Protein AF-A0A229QYE1-F1 (afdb_monomer_lite)

Sequence (237 aa):
VDALAADDASAVFTTVENLAEAGHDPRRFATDLLDRLRDLVMLRSVPDAGERGLVSAPDDELKKMKEQAGKLEPATLSRYADIVHNGLLEMRGATSPRLVLELLTARMLLPSVAEGTDALLARLERLERRAASAPAPAAVQAVPVAQAAQAAPVAQAAPPAPVAPSGEPVREFQRPSQRAAAPAQPPAPAPQAAPAPQPVSRPTAQPVAQPVARPEPVAERPAAPAPPPPLAGATDR

Foldseek 3Di:
DVCLLVLNPPVVVVVLVVCVVVVHDLLVVLVVVLLLLVLLLCCLVPVCCVVVVVDDDPPVVVVVSNVSSVSADNLLSVVLSVLSVVLSVVCPPDPDNSVSSSVSSVCSSCLPPDDDDSSVVRVVVVVVVVVVPDDDPPPPPPDDDDDDDDDDDDDDDDDDDDDDDDDDDDPDDDDPVPPDDDDDDDDDDDDDDDDDDDDDDDDDDDDDDDDDDDDDDDDDDDDDDDDDDDDDDDDDD

InterPro domains:
  IPR008921 DNA polymerase III, clamp loader complex, gamma/delta/delta subunit, C-terminal [SSF48019] (1-109)
  IPR022754 DNA polymerase III, gamma subunit, domain III [PF12169] (2-109)

Organism: NCBI:txid1125972

pLDDT: mean 77.69, std 19.27, range [40.66, 98.56]

Radius of gyration: 38.41 Å; chains: 1; bounding box: 125×68×112 Å

Secondary structure (DSSP, 8-state):
-HHHHTT-HHHHHHHHHHHHHTT--HHHHHHHHHHHHHHHHHHHH-TTTTTTTSS---HHHHHHHHHHHHHS-HHHHHHHHHHHHHHHHHTTT-S-HHHHHHHHHHHHH-GGG--SHHHHHHHHHHHHHHHHHSPPP---------------PPP-PPPPPPPPPPPP-------GGG---PPPPPPPPPPPPPPPPPPPPPPPPPPPPPPPPPPPPP--PPPPPPPPPP-------

Structure (mmCIF, N/CA/C/O backbone):
data_AF-A0A229QYE1-F1
#
_entry.id   AF-A0A229QYE1-F1
#
loop_
_atom_site.group_PDB
_atom_site.id
_atom_site.type_symbol
_atom_site.label_atom_id
_atom_site.label_alt_id
_atom_site.label_comp_id
_atom_site.label_asym_id
_atom_site.label_entity_id
_atom_site.label_seq_id
_atom_site.pdbx_PDB_ins_code
_atom_site.Cartn_x
_atom_site.Cartn_y
_atom_site.Cartn_z
_atom_site.occupancy
_atom_site.B_iso_or_equiv
_atom_site.auth_seq_id
_atom_site.auth_comp_id
_atom_site.auth_asym_id
_atom_site.auth_atom_id
_atom_site.pdbx_PDB_model_num
ATOM 1 N N . VAL A 1 1 ? -0.772 -7.523 1.016 1.00 96.19 1 VAL A N 1
ATOM 2 C CA . VAL A 1 1 ? -1.573 -6.963 2.134 1.00 96.19 1 VAL A CA 1
ATOM 3 C C . VAL A 1 1 ? -1.386 -7.768 3.407 1.00 96.19 1 VAL A C 1
ATOM 5 O O . VAL A 1 1 ? -0.908 -7.189 4.368 1.00 96.19 1 VAL A O 1
ATOM 8 N N . ASP A 1 2 ? -1.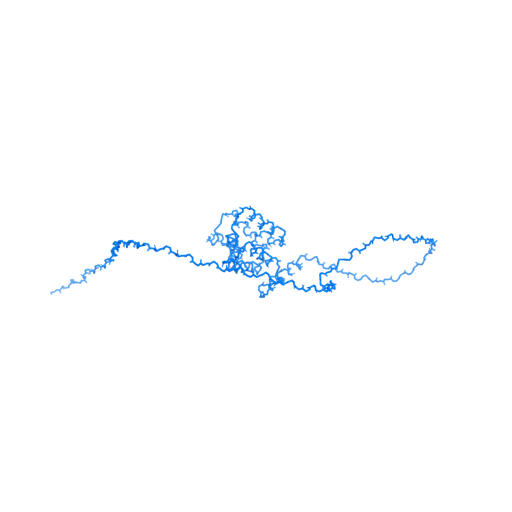673 -9.074 3.417 1.00 96.75 2 ASP A N 1
ATOM 9 C CA . ASP A 1 2 ? -1.536 -9.902 4.632 1.00 96.75 2 ASP A CA 1
ATOM 10 C C . ASP A 1 2 ? -0.133 -9.818 5.263 1.00 96.75 2 ASP A C 1
ATOM 12 O O . ASP A 1 2 ? -0.016 -9.567 6.457 1.00 96.75 2 ASP A O 1
ATOM 16 N N . ALA A 1 3 ? 0.926 -9.909 4.451 1.00 97.06 3 ALA A N 1
ATOM 17 C CA . ALA A 1 3 ? 2.308 -9.763 4.919 1.00 97.06 3 ALA A CA 1
ATOM 18 C C . ALA A 1 3 ? 2.615 -8.372 5.515 1.00 97.06 3 ALA A C 1
ATOM 20 O O . ALA A 1 3 ? 3.326 -8.273 6.509 1.00 97.06 3 ALA A O 1
ATOM 21 N N . LEU A 1 4 ? 2.030 -7.301 4.961 1.00 96.44 4 LEU A N 1
ATOM 22 C CA . LEU A 1 4 ? 2.161 -5.947 5.519 1.00 96.44 4 LEU A CA 1
ATOM 23 C C . LEU A 1 4 ? 1.433 -5.833 6.863 1.00 96.44 4 LEU A C 1
ATOM 25 O O . LEU A 1 4 ? 1.959 -5.244 7.795 1.00 96.44 4 LEU A O 1
ATOM 29 N N . ALA A 1 5 ? 0.240 -6.422 6.980 1.00 94.94 5 ALA A N 1
ATOM 30 C CA . ALA A 1 5 ? -0.527 -6.418 8.224 1.00 94.94 5 ALA A CA 1
ATOM 31 C C . ALA A 1 5 ? 0.159 -7.202 9.354 1.00 94.94 5 ALA A C 1
ATOM 33 O O . ALA A 1 5 ? -0.038 -6.885 10.524 1.00 94.94 5 ALA A O 1
ATOM 34 N N . ALA A 1 6 ? 0.961 -8.209 9.001 1.00 94.69 6 ALA A N 1
ATOM 35 C CA . ALA A 1 6 ? 1.747 -9.009 9.934 1.00 94.69 6 ALA A CA 1
ATOM 36 C C . ALA A 1 6 ? 3.132 -8.414 10.264 1.00 94.69 6 ALA A C 1
ATOM 38 O O . ALA A 1 6 ? 3.874 -9.038 11.018 1.00 94.69 6 ALA A O 1
ATOM 39 N N . ASP A 1 7 ? 3.501 -7.252 9.702 1.00 93.00 7 ASP A N 1
ATOM 40 C CA . ASP A 1 7 ? 4.867 -6.701 9.751 1.00 93.00 7 ASP A CA 1
ATOM 41 C C . ASP A 1 7 ? 5.949 -7.706 9.261 1.00 93.00 7 ASP A C 1
ATOM 43 O O . ASP A 1 7 ? 7.111 -7.652 9.673 1.00 93.00 7 ASP A O 1
ATOM 47 N N . ASP A 1 8 ? 5.593 -8.631 8.359 1.00 96.50 8 ASP A N 1
ATOM 48 C CA . ASP A 1 8 ? 6.499 -9.662 7.840 1.00 96.50 8 ASP A CA 1
ATOM 49 C C . ASP A 1 8 ? 7.270 -9.149 6.617 1.00 96.50 8 ASP A C 1
ATOM 51 O O . ASP A 1 8 ? 6.846 -9.276 5.464 1.00 96.50 8 ASP A O 1
ATOM 55 N N . ALA A 1 9 ? 8.444 -8.571 6.877 1.00 96.19 9 ALA A N 1
ATOM 56 C CA . ALA A 1 9 ? 9.322 -8.067 5.829 1.00 96.19 9 ALA A CA 1
ATOM 57 C C . ALA A 1 9 ? 9.764 -9.160 4.844 1.00 96.19 9 ALA A C 1
ATOM 59 O O . ALA A 1 9 ? 9.846 -8.899 3.644 1.00 96.19 9 ALA A O 1
ATOM 60 N N . SER A 1 10 ? 10.020 -10.383 5.319 1.00 97.94 10 SER A N 1
ATOM 61 C CA . SER A 1 10 ? 10.492 -11.473 4.460 1.00 97.94 10 SER A CA 1
ATOM 62 C C . SER A 1 10 ? 9.426 -11.853 3.436 1.00 97.94 10 SER A C 1
ATOM 64 O O . SER A 1 10 ? 9.717 -11.901 2.237 1.00 97.94 10 SER A O 1
ATOM 66 N N . ALA A 1 11 ? 8.178 -12.027 3.875 1.00 98.12 11 ALA A N 1
ATOM 67 C CA . ALA A 1 11 ? 7.066 -12.324 2.980 1.00 98.12 11 ALA A CA 1
ATOM 68 C C . ALA A 1 11 ? 6.767 -11.167 2.010 1.00 98.12 11 ALA A C 1
ATOM 70 O O . ALA A 1 11 ? 6.462 -11.408 0.837 1.00 98.12 11 ALA A O 1
ATOM 71 N N . VAL A 1 12 ? 6.894 -9.909 2.454 1.00 98.19 12 VAL A N 1
ATOM 72 C CA . VAL A 1 12 ? 6.715 -8.734 1.583 1.00 98.19 12 VAL A CA 1
ATOM 73 C C . VAL A 1 12 ? 7.754 -8.708 0.462 1.00 98.19 12 VAL A C 1
ATOM 75 O O . VAL A 1 12 ? 7.371 -8.656 -0.706 1.00 98.19 12 VAL A O 1
ATOM 78 N N . PHE A 1 13 ? 9.048 -8.786 0.781 1.00 97.75 13 PHE A N 1
ATOM 79 C CA . PHE A 1 13 ? 10.097 -8.733 -0.244 1.00 97.75 13 PHE A CA 1
ATOM 80 C C . PHE A 1 13 ? 10.097 -9.971 -1.147 1.00 97.75 13 PHE A C 1
ATOM 82 O O . PHE A 1 13 ? 10.310 -9.833 -2.347 1.00 97.75 13 PHE A O 1
ATOM 89 N N . THR A 1 14 ? 9.742 -11.148 -0.623 1.00 98.31 14 THR A N 1
ATOM 90 C CA . THR A 1 14 ? 9.527 -12.352 -1.448 1.00 98.31 14 THR A CA 1
ATOM 91 C C . THR A 1 14 ? 8.393 -12.146 -2.454 1.00 98.31 14 THR A C 1
ATOM 93 O O . THR A 1 14 ? 8.492 -12.561 -3.602 1.00 98.31 14 THR A O 1
ATOM 96 N N . THR A 1 15 ? 7.317 -11.455 -2.062 1.00 97.81 15 THR A N 1
ATOM 97 C CA . THR A 1 15 ? 6.216 -11.134 -2.985 1.00 97.81 15 THR A CA 1
ATOM 98 C C . THR A 1 15 ? 6.682 -10.209 -4.112 1.00 97.81 15 THR A C 1
ATOM 100 O O . THR A 1 15 ? 6.281 -10.401 -5.258 1.00 97.81 15 THR A O 1
ATOM 103 N N . VAL A 1 16 ? 7.530 -9.221 -3.805 1.00 97.50 16 VAL A N 1
ATOM 104 C CA . VAL A 1 16 ? 8.099 -8.310 -4.813 1.00 97.50 16 VAL A CA 1
ATOM 105 C C . VAL A 1 16 ? 9.070 -9.042 -5.744 1.00 97.50 16 VAL A C 1
ATOM 107 O O . VAL A 1 16 ? 9.053 -8.784 -6.945 1.00 97.50 16 VAL A O 1
ATOM 110 N N . GLU A 1 17 ? 9.865 -9.981 -5.226 1.00 97.69 17 GLU A N 1
ATOM 111 C CA . GLU A 1 17 ? 10.723 -10.829 -6.061 1.00 97.69 17 GLU A CA 1
ATOM 112 C C . GLU A 1 17 ? 9.886 -11.682 -7.017 1.00 97.69 17 GLU A C 1
ATOM 114 O O . GLU A 1 17 ? 10.060 -11.588 -8.227 1.00 97.69 17 GLU A O 1
ATOM 119 N N . ASN A 1 18 ? 8.896 -12.416 -6.500 1.00 98.06 18 ASN A N 1
ATOM 120 C CA . ASN A 1 18 ? 8.015 -13.258 -7.313 1.00 98.06 18 ASN A CA 1
ATOM 121 C C . ASN A 1 18 ? 7.276 -12.450 -8.393 1.00 98.06 18 ASN A C 1
ATOM 123 O O . ASN A 1 18 ? 7.084 -12.925 -9.510 1.00 98.06 18 ASN A O 1
ATOM 127 N N . LEU A 1 19 ? 6.863 -11.219 -8.073 1.00 97.56 19 LEU A N 1
ATOM 128 C CA . LEU A 1 19 ? 6.260 -10.289 -9.029 1.00 97.56 19 LEU A CA 1
ATOM 129 C C . LEU A 1 19 ? 7.219 -9.990 -10.193 1.00 97.56 19 LEU A C 1
ATOM 131 O O . LEU A 1 19 ? 6.804 -9.996 -11.353 1.00 97.56 19 LEU A O 1
ATOM 135 N N . ALA A 1 20 ? 8.488 -9.728 -9.876 1.00 94.62 20 ALA A N 1
ATOM 136 C CA . ALA A 1 20 ? 9.516 -9.425 -10.860 1.00 94.62 20 ALA A CA 1
ATOM 137 C C . ALA A 1 20 ? 9.908 -10.658 -11.686 1.00 94.62 20 ALA A C 1
ATOM 139 O O . ALA A 1 20 ? 10.025 -10.548 -12.906 1.00 94.62 20 ALA A O 1
ATOM 140 N N . GLU A 1 21 ? 10.052 -11.826 -11.055 1.00 97.69 21 GLU A N 1
ATOM 141 C CA . GLU A 1 21 ? 10.307 -13.102 -11.737 1.00 97.69 21 GLU A CA 1
ATOM 142 C C . GLU A 1 21 ? 9.171 -13.473 -12.699 1.00 97.69 21 GLU A C 1
ATOM 144 O O . GLU A 1 21 ? 9.421 -13.949 -13.806 1.00 97.69 21 GLU A O 1
ATOM 149 N N . ALA A 1 22 ? 7.922 -13.188 -12.323 1.00 97.75 22 ALA A N 1
ATOM 150 C CA . ALA A 1 22 ? 6.752 -13.369 -13.179 1.00 97.75 22 ALA A CA 1
ATOM 151 C C . ALA A 1 22 ? 6.625 -12.305 -14.292 1.00 97.75 22 ALA A C 1
ATOM 153 O O . ALA A 1 22 ? 5.727 -12.397 -15.131 1.00 97.75 22 ALA A O 1
ATOM 154 N N . GLY A 1 23 ? 7.500 -11.293 -14.320 1.00 97.38 23 GLY A N 1
ATOM 155 C CA . GLY A 1 23 ? 7.498 -10.236 -15.332 1.00 97.38 23 GLY A CA 1
ATOM 156 C C . GLY A 1 23 ? 6.327 -9.256 -15.219 1.00 97.38 23 GLY A C 1
ATOM 157 O O . GLY A 1 23 ? 5.990 -8.585 -16.195 1.00 97.38 23 GLY A O 1
ATOM 158 N N . HIS A 1 24 ? 5.682 -9.168 -14.054 1.00 98.00 24 HIS A N 1
ATOM 159 C CA . HIS A 1 24 ? 4.608 -8.208 -13.836 1.00 98.00 24 HIS A CA 1
ATOM 160 C C . HIS A 1 24 ? 5.151 -6.777 -13.753 1.00 98.00 24 HIS A C 1
ATOM 162 O O . HIS A 1 24 ? 6.207 -6.519 -13.173 1.00 98.00 24 HIS A O 1
ATOM 168 N N . ASP A 1 25 ? 4.397 -5.823 -14.301 1.00 97.38 25 ASP A N 1
ATOM 169 C CA . ASP A 1 25 ? 4.771 -4.410 -14.258 1.00 97.38 25 ASP A CA 1
ATOM 170 C C . ASP A 1 25 ? 4.656 -3.847 -12.820 1.00 97.38 25 ASP A C 1
ATOM 172 O O . ASP A 1 25 ? 3.559 -3.853 -12.247 1.00 97.38 25 ASP A O 1
ATOM 176 N N . PRO A 1 26 ? 5.746 -3.317 -12.221 1.00 97.56 26 PRO A N 1
ATOM 177 C CA . PRO A 1 26 ? 5.729 -2.823 -10.841 1.00 97.56 26 PRO A CA 1
ATOM 178 C C . PRO A 1 26 ? 4.766 -1.656 -10.618 1.00 97.56 26 PRO A C 1
ATOM 180 O O . PRO A 1 26 ? 4.170 -1.535 -9.546 1.00 97.56 26 PRO A O 1
ATOM 183 N N . ARG A 1 27 ? 4.597 -0.787 -11.623 1.00 97.81 27 ARG A N 1
ATOM 184 C CA . ARG A 1 27 ? 3.712 0.376 -11.518 1.00 97.81 27 ARG A CA 1
ATOM 185 C C . ARG A 1 27 ? 2.249 -0.048 -11.550 1.00 97.81 27 ARG A C 1
ATOM 187 O O . ARG A 1 27 ? 1.443 0.489 -10.789 1.00 97.81 27 ARG A O 1
ATOM 194 N N . ARG A 1 28 ? 1.902 -1.021 -12.393 1.00 98.19 28 ARG A N 1
ATOM 195 C CA . ARG A 1 28 ? 0.571 -1.622 -12.417 1.00 98.19 28 ARG A CA 1
ATOM 196 C C . ARG A 1 28 ? 0.257 -2.288 -11.085 1.00 98.19 28 ARG A C 1
ATOM 198 O O . ARG A 1 28 ? -0.764 -1.961 -10.495 1.00 98.19 28 ARG A O 1
ATOM 205 N N . PHE A 1 29 ? 1.174 -3.103 -10.567 1.00 98.38 29 PHE A N 1
ATOM 206 C CA . PHE A 1 29 ? 1.018 -3.717 -9.250 1.00 98.38 29 PHE A CA 1
ATOM 207 C C . PHE A 1 29 ? 0.818 -2.677 -8.141 1.00 98.38 29 PHE A C 1
ATOM 209 O O . PHE A 1 29 ? -0.073 -2.826 -7.313 1.00 98.38 29 PHE A O 1
ATOM 216 N N . ALA A 1 30 ? 1.606 -1.597 -8.130 1.00 98.38 30 ALA A N 1
ATOM 217 C CA . ALA A 1 30 ? 1.439 -0.514 -7.162 1.00 98.38 30 ALA A CA 1
ATOM 218 C C . ALA A 1 30 ? 0.084 0.207 -7.305 1.00 98.38 30 ALA A C 1
ATOM 220 O O . ALA A 1 30 ? -0.490 0.625 -6.304 1.00 98.38 30 ALA A O 1
ATOM 221 N N . THR A 1 31 ? -0.442 0.325 -8.528 1.00 98.56 31 THR A N 1
ATOM 222 C CA . THR A 1 31 ? -1.776 0.893 -8.789 1.00 98.56 31 THR A CA 1
ATOM 223 C C . THR A 1 31 ? -2.859 -0.013 -8.209 1.00 98.56 31 THR A C 1
ATOM 225 O O . THR A 1 31 ? -3.670 0.446 -7.412 1.00 98.56 31 THR A O 1
ATOM 228 N N . ASP A 1 32 ? -2.803 -1.312 -8.516 1.00 98.25 32 ASP A N 1
ATOM 229 C CA . ASP A 1 32 ? -3.761 -2.295 -8.005 1.00 98.25 32 ASP A CA 1
ATOM 230 C C . ASP A 1 32 ? -3.661 -2.424 -6.463 1.00 98.25 32 ASP A C 1
ATOM 232 O O . ASP A 1 32 ? -4.664 -2.591 -5.766 1.00 98.25 32 ASP A O 1
ATOM 236 N N . LEU A 1 33 ? -2.454 -2.283 -5.896 1.00 98.19 33 LEU A N 1
ATOM 237 C CA . LEU A 1 33 ? -2.237 -2.213 -4.449 1.00 98.19 33 LEU A CA 1
ATOM 238 C C . LEU A 1 33 ? -2.866 -0.955 -3.837 1.00 98.19 33 LEU A C 1
ATOM 240 O O . LEU A 1 33 ? -3.467 -1.054 -2.769 1.00 98.19 33 LEU A O 1
ATOM 244 N N . LEU A 1 34 ? -2.737 0.212 -4.476 1.00 98.44 34 LEU A N 1
ATOM 245 C CA . LEU A 1 34 ? -3.368 1.444 -3.999 1.00 98.44 34 LEU A CA 1
ATOM 246 C C . LEU A 1 34 ? -4.893 1.321 -4.006 1.00 98.44 34 LEU A C 1
ATOM 248 O O . LEU A 1 34 ? -5.523 1.681 -3.013 1.00 98.44 34 LEU A O 1
ATOM 252 N N . ASP A 1 35 ? -5.472 0.783 -5.078 1.00 98.25 35 ASP A N 1
ATOM 253 C CA . ASP A 1 35 ? -6.916 0.546 -5.165 1.00 98.25 35 ASP A CA 1
ATOM 254 C C . ASP A 1 35 ? -7.375 -0.387 -4.035 1.00 98.25 35 ASP A C 1
ATOM 256 O O . ASP A 1 35 ? -8.271 -0.035 -3.266 1.00 98.25 35 ASP A O 1
ATOM 260 N N . ARG A 1 36 ? -6.651 -1.494 -3.804 1.00 97.88 36 ARG A N 1
ATOM 261 C CA . ARG A 1 36 ? -6.905 -2.385 -2.662 1.00 97.88 36 ARG A CA 1
ATOM 262 C C . ARG A 1 36 ? -6.838 -1.654 -1.321 1.00 97.88 36 ARG A C 1
ATOM 264 O O . ARG A 1 36 ? -7.696 -1.873 -0.473 1.00 97.88 36 ARG A O 1
ATOM 271 N N . LEU A 1 37 ? -5.819 -0.827 -1.083 1.00 98.06 37 LEU A N 1
ATOM 272 C CA . LEU A 1 37 ? -5.676 -0.092 0.180 1.00 98.06 37 LEU A CA 1
ATOM 273 C C . LEU A 1 37 ? -6.838 0.889 0.390 1.00 98.06 37 LEU A C 1
ATOM 275 O O . LEU A 1 37 ? -7.353 0.979 1.503 1.00 98.06 37 LEU A O 1
ATOM 279 N N . ARG A 1 38 ? -7.294 1.571 -0.667 1.00 97.31 38 ARG A N 1
ATOM 280 C CA . ARG A 1 38 ? -8.447 2.485 -0.618 1.00 97.31 38 ARG A CA 1
ATOM 281 C C . ARG A 1 38 ? -9.742 1.756 -0.277 1.00 97.31 38 ARG A C 1
ATOM 283 O O . ARG A 1 38 ? -10.495 2.238 0.569 1.00 97.31 38 ARG A O 1
ATOM 290 N N . ASP A 1 39 ? -9.964 0.584 -0.860 1.00 97.00 39 ASP A N 1
ATOM 291 C CA . ASP A 1 39 ? -11.127 -0.242 -0.534 1.00 97.00 39 ASP A CA 1
ATOM 292 C C . ASP A 1 39 ? -11.114 -0.686 0.934 1.00 97.00 39 ASP A C 1
ATOM 294 O O . ASP A 1 39 ? -12.144 -0.664 1.607 1.00 97.00 39 ASP A O 1
ATOM 298 N N . LEU A 1 40 ? -9.941 -1.034 1.475 1.00 97.38 40 LEU A N 1
ATOM 299 C CA . LEU A 1 40 ? -9.798 -1.379 2.892 1.00 97.38 40 LEU A CA 1
ATOM 300 C C . LEU A 1 40 ? -10.081 -0.177 3.812 1.00 97.38 40 LEU A C 1
ATOM 302 O O . LEU A 1 40 ? -10.722 -0.350 4.850 1.00 97.38 40 LEU A O 1
ATOM 306 N N . VAL A 1 41 ? -9.652 1.039 3.438 1.00 96.12 41 VAL A N 1
ATOM 307 C CA . VAL A 1 41 ? -9.984 2.275 4.183 1.00 96.12 41 VAL A CA 1
ATOM 308 C C . VAL A 1 41 ? -11.495 2.482 4.202 1.00 96.12 41 VAL A C 1
ATOM 310 O O . VAL A 1 41 ? -12.072 2.803 5.246 1.00 96.12 41 VAL A O 1
ATOM 313 N N . MET A 1 42 ? -12.146 2.251 3.061 1.00 95.88 42 MET A N 1
ATOM 314 C CA . MET A 1 42 ? -13.587 2.392 2.920 1.00 95.88 42 MET A CA 1
ATOM 315 C C . MET A 1 42 ? -14.345 1.357 3.750 1.00 95.88 42 MET A C 1
ATOM 317 O O . MET A 1 42 ? -15.223 1.741 4.514 1.00 95.88 42 MET A O 1
ATOM 321 N N . LEU A 1 43 ? -13.963 0.079 3.683 1.00 95.81 43 LEU A N 1
ATOM 322 C CA . LEU A 1 43 ? -14.565 -0.996 4.483 1.00 95.81 43 LEU A CA 1
ATOM 323 C C . LEU A 1 43 ? -14.435 -0.762 5.988 1.00 95.81 43 LEU A C 1
ATOM 325 O O . LEU A 1 43 ? -15.298 -1.185 6.754 1.00 95.81 43 LEU A O 1
ATOM 329 N N . ARG A 1 44 ? -13.369 -0.087 6.426 1.00 93.88 44 ARG A N 1
ATOM 330 C CA . ARG A 1 44 ? -13.199 0.255 7.838 1.00 93.88 44 ARG A CA 1
ATOM 331 C C . ARG A 1 44 ? -14.024 1.461 8.269 1.00 93.88 44 ARG A C 1
ATOM 333 O O . ARG A 1 44 ? -14.537 1.486 9.382 1.00 93.88 44 ARG A O 1
ATOM 340 N N . SER A 1 45 ? -14.130 2.458 7.398 1.00 93.19 45 SER A N 1
ATOM 341 C CA . SER A 1 45 ? -14.896 3.683 7.663 1.00 93.19 45 SER A CA 1
ATOM 342 C C . SER A 1 45 ? -16.404 3.455 7.548 1.00 93.19 45 SER A C 1
ATOM 344 O O . SER A 1 45 ? -17.191 4.123 8.213 1.00 93.19 45 SER A O 1
ATOM 346 N N . VAL A 1 46 ? -16.802 2.515 6.691 1.00 94.56 46 VAL A N 1
ATOM 347 C CA . VAL A 1 46 ? -18.184 2.205 6.332 1.00 94.56 46 VAL A CA 1
ATOM 348 C C . VAL A 1 46 ? -18.362 0.679 6.397 1.00 94.56 46 VAL A C 1
ATOM 350 O O . VAL A 1 46 ? -18.067 -0.018 5.424 1.00 94.56 46 VAL A O 1
ATOM 353 N N . PRO A 1 47 ? -18.829 0.134 7.538 1.00 85.12 47 PRO A N 1
ATOM 354 C CA . PRO A 1 47 ? -18.908 -1.316 7.762 1.00 85.12 47 PRO A CA 1
ATOM 355 C C . PRO A 1 47 ? -19.758 -2.081 6.731 1.00 85.12 47 PRO A C 1
ATOM 357 O O . PRO A 1 47 ? -19.504 -3.256 6.458 1.00 85.12 47 PRO A O 1
ATOM 360 N N . ASP A 1 48 ? -20.744 -1.407 6.136 1.00 89.88 48 ASP A N 1
ATOM 361 C CA . ASP A 1 48 ? -21.670 -1.920 5.122 1.00 89.88 48 ASP A CA 1
ATOM 362 C C . ASP A 1 48 ? -21.266 -1.547 3.677 1.00 89.88 48 ASP A C 1
ATOM 364 O O . ASP A 1 48 ? -22.055 -1.702 2.745 1.00 89.88 48 ASP A O 1
ATOM 368 N N . ALA A 1 49 ? -20.027 -1.084 3.445 1.00 92.19 49 ALA A N 1
ATOM 369 C CA . ALA A 1 49 ? -19.572 -0.610 2.130 1.00 92.19 49 ALA A CA 1
ATOM 370 C C . ALA A 1 49 ? -19.705 -1.649 1.005 1.00 92.19 49 ALA A C 1
ATOM 372 O O . ALA A 1 49 ? -20.010 -1.280 -0.129 1.00 92.19 49 ALA A O 1
ATOM 373 N N . GLY A 1 50 ? -19.502 -2.935 1.312 1.00 89.19 50 GLY A N 1
ATOM 374 C CA . GLY A 1 50 ? -19.679 -4.022 0.342 1.00 89.19 50 GLY A CA 1
ATOM 375 C C . GLY A 1 50 ? -21.143 -4.213 -0.070 1.00 89.19 50 GLY A C 1
ATOM 376 O O . GLY A 1 50 ? -21.441 -4.313 -1.253 1.00 89.19 50 GLY A O 1
ATOM 377 N N . GLU A 1 51 ? -22.073 -4.168 0.889 1.00 90.81 51 GLU A N 1
ATOM 378 C CA . GLU A 1 51 ? -23.518 -4.330 0.637 1.00 90.81 51 GLU A CA 1
ATOM 379 C C . GLU A 1 51 ? -24.096 -3.144 -0.144 1.00 90.81 51 GLU A C 1
ATOM 381 O O . GLU A 1 51 ? -25.017 -3.289 -0.944 1.00 90.81 51 GLU A O 1
ATOM 386 N N . ARG A 1 52 ? -23.511 -1.959 0.050 1.00 91.94 52 ARG A N 1
ATOM 387 C CA . ARG A 1 52 ? -23.877 -0.721 -0.647 1.00 91.94 52 ARG A CA 1
ATOM 388 C C . ARG A 1 52 ? -23.233 -0.573 -2.027 1.00 91.94 52 ARG A C 1
ATOM 390 O O . ARG A 1 52 ? -23.452 0.447 -2.677 1.00 91.94 52 ARG A O 1
ATOM 397 N N . GLY A 1 53 ? -22.418 -1.540 -2.453 1.00 92.00 53 GLY A N 1
ATOM 398 C CA . GLY A 1 53 ? -21.695 -1.494 -3.725 1.00 92.00 53 GLY A CA 1
ATOM 399 C C . GLY A 1 53 ? -20.629 -0.395 -3.801 1.00 92.00 53 GLY A C 1
ATOM 400 O O . GLY A 1 53 ? -20.225 -0.013 -4.895 1.00 92.00 53 GLY A O 1
ATOM 401 N N . LEU A 1 54 ? -20.181 0.135 -2.658 1.00 93.25 54 LEU A N 1
ATOM 402 C CA . LEU A 1 54 ? -19.105 1.130 -2.607 1.00 93.25 54 LEU A CA 1
ATOM 403 C C . LEU A 1 54 ? -17.730 0.487 -2.836 1.00 93.25 54 LEU A C 1
ATOM 405 O O . LEU A 1 54 ? -16.828 1.135 -3.357 1.00 93.25 54 LEU A O 1
ATOM 409 N N . VAL A 1 55 ? -17.598 -0.793 -2.477 1.00 95.44 55 VAL A N 1
ATOM 410 C CA . VAL A 1 55 ? -16.452 -1.644 -2.806 1.00 95.44 55 VAL A CA 1
ATOM 411 C C . VAL A 1 55 ? -16.959 -2.809 -3.644 1.00 95.44 55 VAL A C 1
ATOM 413 O O . VAL A 1 55 ? -17.816 -3.570 -3.200 1.00 95.44 55 VAL A O 1
ATOM 416 N N . SER A 1 56 ? -16.436 -2.936 -4.862 1.00 93.00 56 SER A N 1
ATOM 417 C CA . SER A 1 56 ? -16.867 -3.948 -5.826 1.00 93.00 56 SER A CA 1
ATOM 418 C C . SER A 1 56 ? -15.904 -5.131 -5.829 1.00 93.00 56 SER A C 1
ATOM 420 O O . SER A 1 56 ? -14.873 -5.090 -6.496 1.00 93.00 56 SER A O 1
ATOM 422 N N . ALA A 1 57 ? -16.260 -6.202 -5.125 1.00 93.94 57 ALA A N 1
ATOM 423 C CA . ALA A 1 57 ? -15.552 -7.479 -5.154 1.00 93.94 57 ALA A CA 1
ATOM 424 C C . ALA A 1 57 ? -16.536 -8.640 -4.897 1.00 93.94 57 ALA A C 1
ATOM 426 O O . ALA A 1 57 ? -17.600 -8.407 -4.320 1.00 93.94 57 ALA A O 1
ATOM 427 N N . PRO A 1 58 ? -16.218 -9.880 -5.311 1.00 95.31 58 PRO A N 1
ATOM 428 C CA . PRO A 1 58 ? -17.004 -11.062 -4.951 1.00 95.31 58 PRO A CA 1
ATOM 429 C C . PRO A 1 58 ? -17.110 -11.250 -3.429 1.00 95.31 58 PRO A C 1
ATOM 431 O O . PRO A 1 58 ? -16.200 -10.863 -2.697 1.00 95.31 58 PRO A O 1
ATOM 434 N N . ASP A 1 59 ? -18.168 -11.910 -2.949 1.00 92.31 59 ASP A N 1
ATOM 435 C CA . ASP A 1 59 ? -18.446 -12.063 -1.508 1.00 92.31 59 ASP A CA 1
ATOM 436 C C . ASP A 1 59 ? -17.287 -12.697 -0.717 1.00 92.31 59 ASP A C 1
ATOM 438 O O . ASP A 1 59 ? -16.931 -12.221 0.366 1.00 92.31 59 ASP A O 1
ATOM 442 N N . ASP A 1 60 ? -16.646 -13.730 -1.274 1.00 94.81 60 ASP A N 1
ATOM 443 C CA . ASP A 1 60 ? -15.488 -14.387 -0.652 1.00 94.81 60 ASP A CA 1
ATOM 444 C C . ASP A 1 60 ? -14.299 -13.428 -0.496 1.00 94.81 60 ASP A C 1
ATOM 446 O O . ASP A 1 60 ? -13.580 -13.438 0.509 1.00 94.81 60 ASP A O 1
ATOM 450 N N . GLU A 1 61 ? -14.106 -12.556 -1.483 1.00 95.50 61 GLU A N 1
ATOM 451 C CA . GLU A 1 61 ? -13.048 -11.559 -1.470 1.00 95.50 61 GLU A CA 1
ATOM 452 C C . GLU A 1 61 ? -13.379 -10.400 -0.526 1.00 95.50 61 GLU A C 1
ATOM 454 O O . GLU A 1 61 ? -12.514 -9.987 0.249 1.00 95.50 61 GLU A O 1
ATOM 459 N N . LEU A 1 62 ? -14.634 -9.940 -0.501 1.00 95.81 62 LEU A N 1
ATOM 460 C CA . LEU A 1 62 ? -15.109 -8.948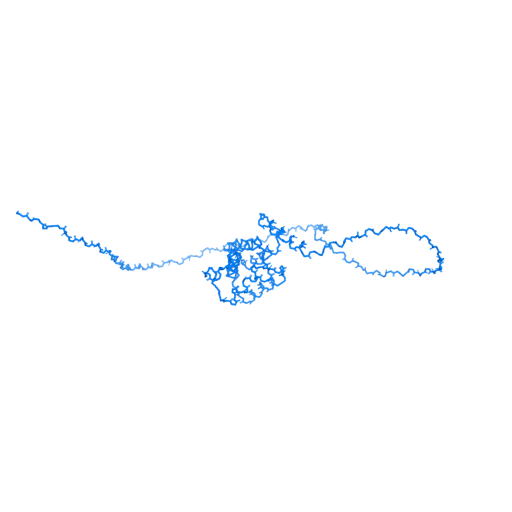 0.464 1.00 95.81 62 LEU A CA 1
ATOM 461 C C . LEU A 1 62 ? -14.909 -9.428 1.901 1.00 95.81 62 LEU A C 1
ATOM 463 O O . LEU A 1 62 ? -14.462 -8.654 2.749 1.00 95.81 62 LEU A O 1
ATOM 467 N N . LYS A 1 63 ? -15.184 -10.705 2.189 1.00 94.56 63 LYS A N 1
ATOM 468 C CA . LYS A 1 63 ? -14.930 -11.292 3.511 1.00 94.56 63 LYS A CA 1
ATOM 469 C C . LYS A 1 63 ? -13.448 -11.210 3.880 1.00 94.56 63 LYS A C 1
ATOM 471 O O . LYS A 1 63 ? -13.114 -10.719 4.959 1.00 94.56 63 LYS A O 1
ATOM 476 N N . LYS A 1 64 ? -12.555 -11.607 2.968 1.00 96.00 64 LYS A N 1
ATOM 477 C CA . LYS A 1 64 ? -11.102 -11.504 3.177 1.00 96.00 64 LYS A CA 1
ATOM 478 C C . LYS A 1 64 ? -10.654 -10.053 3.374 1.00 96.00 64 LYS A C 1
ATOM 480 O O . LYS A 1 64 ? -9.831 -9.771 4.243 1.00 96.00 64 LYS A O 1
ATOM 485 N N . MET A 1 65 ? -11.203 -9.120 2.601 1.00 96.44 65 MET A N 1
ATOM 486 C CA . MET A 1 65 ? -10.901 -7.694 2.725 1.00 96.44 65 MET A CA 1
ATOM 487 C C . MET A 1 65 ? -11.363 -7.128 4.071 1.00 96.44 65 MET A C 1
ATOM 489 O O . MET A 1 65 ? -10.615 -6.380 4.695 1.00 96.44 65 MET A O 1
ATOM 493 N N . LYS A 1 66 ? -12.536 -7.529 4.578 1.00 95.00 66 LYS A N 1
ATOM 494 C CA . LYS A 1 66 ? -12.998 -7.159 5.928 1.00 95.00 66 LYS A CA 1
ATOM 495 C C . LYS A 1 66 ? -12.032 -7.655 7.012 1.00 95.00 66 LYS A C 1
ATOM 497 O O . LYS A 1 66 ? -11.671 -6.891 7.904 1.00 95.00 66 LYS A O 1
ATOM 502 N N . GLU A 1 67 ? -11.549 -8.894 6.908 1.00 95.44 67 GLU A N 1
ATOM 503 C CA . GLU A 1 67 ? -10.539 -9.432 7.833 1.00 95.44 67 GLU A CA 1
ATOM 504 C C . GLU A 1 67 ? -9.212 -8.657 7.760 1.00 95.44 67 GLU A C 1
ATOM 506 O O . GLU A 1 67 ? -8.607 -8.358 8.788 1.00 95.44 67 GLU A O 1
ATOM 511 N N . GLN A 1 68 ? -8.755 -8.301 6.558 1.00 96.31 68 GLN A N 1
ATOM 512 C CA . GLN A 1 68 ? -7.543 -7.499 6.356 1.00 96.31 68 GLN A CA 1
ATOM 513 C C . GLN A 1 68 ? -7.681 -6.082 6.923 1.00 96.31 68 GLN A C 1
ATOM 515 O O . GLN A 1 68 ? -6.767 -5.601 7.597 1.00 96.31 68 GLN A O 1
ATOM 520 N N . ALA A 1 69 ? -8.826 -5.436 6.694 1.00 95.31 69 ALA A N 1
ATOM 521 C CA . ALA A 1 69 ? -9.133 -4.108 7.215 1.00 95.31 69 ALA A CA 1
ATOM 522 C C . ALA A 1 69 ? -9.143 -4.079 8.753 1.00 95.31 69 ALA A C 1
ATOM 524 O O . ALA A 1 69 ? -8.760 -3.069 9.338 1.00 95.31 69 ALA A O 1
ATOM 525 N N . GLY A 1 70 ? -9.527 -5.188 9.398 1.00 94.25 70 GLY A N 1
ATOM 526 C CA . GLY A 1 70 ? -9.485 -5.343 10.855 1.00 94.25 70 GLY A CA 1
ATOM 527 C C . GLY A 1 70 ? -8.095 -5.616 11.447 1.00 94.25 70 GLY A C 1
ATOM 528 O O . GLY A 1 70 ? -7.907 -5.405 12.640 1.00 94.25 70 GLY A O 1
ATOM 529 N N . LYS A 1 71 ? -7.119 -6.081 10.652 1.00 94.56 71 LYS A N 1
ATOM 530 C CA . LYS A 1 71 ? -5.736 -6.352 11.113 1.00 94.56 71 LYS A CA 1
ATOM 531 C C . LYS A 1 71 ? -4.824 -5.125 11.040 1.00 94.56 71 LYS A C 1
ATOM 533 O O . LYS A 1 71 ? -3.875 -4.999 11.813 1.00 94.56 71 LYS A O 1
ATOM 538 N N . LEU A 1 72 ? -5.062 -4.258 10.061 1.00 93.12 72 LEU A N 1
ATOM 539 C CA . LEU A 1 72 ? -4.349 -2.989 9.910 1.00 93.12 72 LEU A CA 1
ATOM 540 C C . LEU A 1 72 ? -4.998 -1.946 10.817 1.00 93.12 72 LEU A C 1
ATOM 542 O O . LEU A 1 72 ? -6.188 -2.051 11.064 1.00 93.12 72 LEU A O 1
ATOM 546 N N . GLU A 1 73 ? -4.259 -0.942 11.295 1.00 93.31 73 GLU A N 1
ATOM 547 C CA . GLU A 1 73 ? -4.788 0.192 12.088 1.00 93.31 73 GLU A CA 1
ATOM 548 C C . GLU A 1 73 ? -5.087 1.421 11.201 1.00 93.31 73 GLU A C 1
ATOM 550 O O . GLU A 1 73 ? -4.556 1.466 10.086 1.00 93.31 73 GLU A O 1
ATOM 555 N N . PRO A 1 74 ? -5.989 2.362 11.579 1.00 92.25 74 PRO A N 1
ATOM 556 C CA . PRO A 1 74 ? -6.548 3.305 10.614 1.00 92.25 74 PRO A CA 1
ATOM 557 C C . PRO A 1 74 ? -5.483 4.262 10.098 1.00 92.25 74 PRO A C 1
ATOM 559 O O . PRO A 1 74 ? -5.373 4.445 8.886 1.00 92.25 74 PRO A O 1
ATOM 562 N N . ALA A 1 75 ? -4.647 4.808 10.989 1.00 91.88 75 ALA A N 1
ATOM 563 C CA . ALA A 1 75 ? -3.562 5.690 10.580 1.00 91.88 75 ALA A CA 1
ATOM 564 C C . ALA A 1 75 ? -2.501 4.917 9.793 1.00 91.88 75 ALA A C 1
ATOM 566 O O . ALA A 1 75 ? -1.956 5.420 8.811 1.00 91.88 75 ALA A O 1
ATOM 567 N N . THR A 1 76 ? -2.236 3.662 10.169 1.00 93.69 76 THR A N 1
ATOM 568 C CA . THR A 1 76 ? -1.338 2.787 9.407 1.00 93.69 76 THR A CA 1
ATOM 569 C C . THR A 1 76 ? -1.821 2.562 7.972 1.00 93.69 76 THR A C 1
ATOM 571 O O . THR A 1 76 ? -1.023 2.658 7.040 1.00 93.69 76 THR A O 1
ATOM 574 N N . LEU A 1 77 ? -3.113 2.303 7.783 1.00 95.12 77 LEU A N 1
ATOM 575 C CA . LEU A 1 77 ? -3.699 2.046 6.472 1.00 95.12 77 LEU A CA 1
ATOM 576 C C . LEU A 1 77 ? -3.718 3.304 5.590 1.00 95.12 77 LEU A C 1
ATOM 578 O O . LEU A 1 77 ? -3.311 3.226 4.430 1.00 95.12 77 LEU A O 1
ATOM 582 N N . SER A 1 78 ? -4.102 4.459 6.146 1.00 94.38 78 SER A N 1
ATOM 583 C CA . SER A 1 78 ? -4.016 5.749 5.447 1.00 94.38 78 SER A CA 1
ATOM 584 C C . SER A 1 78 ? -2.578 6.062 5.034 1.00 94.38 78 SER A C 1
ATOM 586 O O . SER A 1 78 ? -2.318 6.334 3.864 1.00 94.38 78 SER A O 1
ATOM 588 N N . ARG A 1 79 ? -1.609 5.877 5.944 1.00 94.94 79 ARG A N 1
ATOM 589 C CA . ARG A 1 79 ? -0.184 6.064 5.639 1.00 94.94 79 ARG A CA 1
ATOM 590 C C . ARG A 1 79 ? 0.283 5.167 4.493 1.00 94.94 79 ARG A C 1
ATOM 592 O O . ARG A 1 79 ? 1.061 5.607 3.652 1.00 94.94 79 ARG A O 1
ATOM 599 N N . TYR A 1 80 ? -0.146 3.905 4.451 1.00 97.19 80 TYR A N 1
ATOM 600 C CA . TYR A 1 80 ? 0.199 3.003 3.347 1.00 97.19 80 TYR A CA 1
ATOM 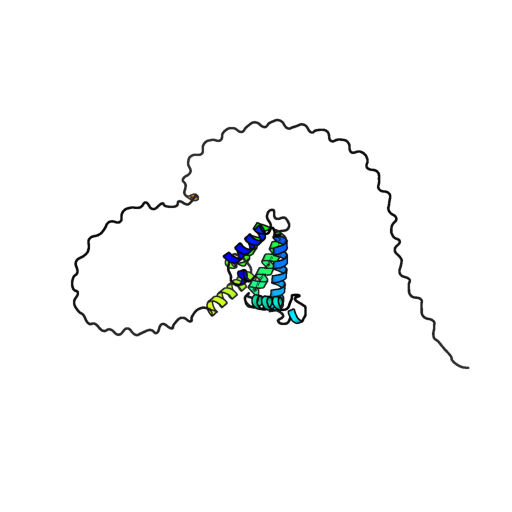601 C C . TYR A 1 80 ? -0.351 3.508 2.017 1.00 97.19 80 TYR A C 1
ATOM 603 O O . TYR A 1 80 ? 0.390 3.528 1.034 1.00 97.19 80 TYR A O 1
ATOM 611 N N . ALA A 1 81 ? -1.607 3.956 1.991 1.00 97.19 81 ALA A N 1
ATOM 612 C CA . ALA A 1 81 ? -2.202 4.536 0.793 1.00 97.19 81 ALA A CA 1
ATOM 613 C C . ALA A 1 81 ? -1.420 5.774 0.319 1.00 97.19 81 ALA A C 1
ATOM 615 O O . ALA A 1 81 ? -1.091 5.858 -0.863 1.00 97.19 81 ALA A O 1
ATOM 616 N N . ASP A 1 82 ? -1.027 6.670 1.226 1.00 96.31 82 ASP A N 1
ATOM 617 C CA . ASP A 1 82 ? -0.260 7.875 0.882 1.00 96.31 82 ASP A CA 1
ATOM 618 C C . ASP A 1 82 ? 1.157 7.562 0.392 1.00 96.31 82 ASP A C 1
ATOM 620 O O . ASP A 1 82 ? 1.633 8.161 -0.577 1.00 96.31 82 ASP A O 1
ATOM 624 N N . ILE A 1 83 ? 1.840 6.598 1.021 1.00 97.00 83 ILE A N 1
ATOM 625 C CA . ILE A 1 83 ? 3.155 6.131 0.566 1.00 97.00 83 ILE A CA 1
ATOM 626 C C . ILE A 1 83 ? 3.044 5.626 -0.874 1.00 97.00 83 ILE A C 1
ATOM 628 O O . ILE A 1 83 ? 3.805 6.072 -1.733 1.00 97.00 83 ILE A O 1
ATOM 632 N N . VAL A 1 84 ? 2.089 4.737 -1.160 1.00 98.06 84 VAL A N 1
ATOM 633 C CA . VAL A 1 84 ? 1.921 4.161 -2.503 1.00 98.06 84 VAL A CA 1
ATOM 634 C C . VAL A 1 84 ? 1.472 5.221 -3.511 1.00 98.06 84 VAL A C 1
ATOM 636 O O . VAL A 1 84 ? 2.001 5.252 -4.621 1.00 98.06 84 VAL A O 1
ATOM 639 N N . HIS A 1 85 ? 0.566 6.128 -3.135 1.00 97.69 85 HIS A N 1
ATOM 640 C CA . HIS A 1 85 ? 0.122 7.230 -3.990 1.00 97.69 85 HIS A CA 1
ATOM 641 C C . HIS A 1 85 ? 1.291 8.111 -4.444 1.00 97.69 85 HIS A C 1
ATOM 643 O O . HIS A 1 85 ? 1.478 8.323 -5.643 1.00 97.69 85 HIS A O 1
ATOM 649 N N . ASN A 1 86 ? 2.123 8.564 -3.505 1.00 96.62 86 ASN A N 1
ATOM 650 C CA . ASN A 1 86 ? 3.312 9.355 -3.823 1.00 96.62 86 ASN A CA 1
ATOM 651 C C . ASN A 1 86 ? 4.342 8.535 -4.614 1.00 96.62 86 ASN A C 1
ATOM 653 O O . ASN A 1 86 ? 4.921 9.016 -5.587 1.00 96.62 86 ASN A O 1
ATOM 657 N N . GLY A 1 87 ? 4.508 7.260 -4.266 1.00 97.00 87 GLY A N 1
ATOM 658 C CA . GLY A 1 87 ? 5.363 6.324 -4.987 1.00 97.00 87 GLY A CA 1
ATOM 659 C C . GLY A 1 87 ? 4.993 6.136 -6.456 1.00 97.00 87 GLY A C 1
ATOM 660 O O . GLY A 1 87 ? 5.869 6.077 -7.316 1.00 97.00 87 GLY A O 1
ATOM 661 N N . LEU A 1 88 ? 3.699 6.100 -6.779 1.00 98.00 88 LEU A N 1
ATOM 662 C CA . LEU A 1 88 ? 3.224 6.029 -8.163 1.00 98.00 88 LEU A CA 1
ATOM 663 C C . LEU A 1 88 ? 3.620 7.264 -8.983 1.00 98.00 88 LEU A C 1
ATOM 665 O O . LEU A 1 88 ? 3.820 7.149 -10.198 1.00 98.00 88 LEU A O 1
ATOM 669 N N . LEU A 1 89 ? 3.753 8.430 -8.342 1.00 96.75 89 LEU A N 1
ATOM 670 C CA . LEU A 1 89 ? 4.281 9.639 -8.977 1.00 96.75 89 LEU A CA 1
ATOM 671 C C . LEU A 1 89 ? 5.788 9.510 -9.222 1.00 96.75 89 LEU A C 1
ATOM 673 O O . LEU A 1 89 ? 6.235 9.782 -10.335 1.00 96.75 89 LEU A O 1
ATOM 677 N N . GLU A 1 90 ? 6.547 9.029 -8.231 1.00 96.56 90 GLU A N 1
ATOM 678 C CA . GLU A 1 90 ? 7.993 8.763 -8.344 1.00 96.56 90 GLU A CA 1
ATOM 679 C C . GLU A 1 90 ? 8.301 7.756 -9.471 1.00 96.56 90 GLU A C 1
ATOM 681 O O . GLU A 1 90 ? 9.273 7.910 -10.209 1.00 96.56 90 GLU A O 1
ATOM 686 N N . MET A 1 91 ? 7.441 6.751 -9.667 1.00 97.62 91 MET A N 1
ATOM 687 C CA . MET A 1 91 ? 7.583 5.761 -10.742 1.00 97.62 91 MET A CA 1
ATOM 688 C C . MET A 1 91 ? 7.406 6.352 -12.148 1.00 97.62 91 MET A C 1
ATOM 690 O O . MET A 1 91 ? 7.881 5.758 -13.120 1.00 97.62 91 MET A O 1
ATOM 694 N N . ARG A 1 92 ? 6.736 7.505 -12.299 1.00 93.50 92 ARG A N 1
ATOM 695 C CA . ARG A 1 92 ? 6.476 8.145 -13.599 1.00 93.50 92 ARG A CA 1
ATOM 696 C C . ARG A 1 92 ? 7.746 8.833 -14.119 1.00 93.50 92 ARG A C 1
ATOM 698 O O . ARG A 1 92 ? 7.853 10.053 -14.104 1.00 93.50 92 ARG A O 1
ATOM 705 N N . GLY A 1 93 ? 8.696 8.033 -14.597 1.00 90.69 93 GLY A N 1
ATOM 706 C CA . GLY A 1 93 ? 10.010 8.482 -15.075 1.00 90.69 93 GLY A CA 1
ATOM 707 C C . GLY A 1 93 ? 11.189 7.833 -14.348 1.00 90.69 93 GLY A C 1
ATOM 708 O O . GLY A 1 93 ? 12.337 8.136 -14.666 1.00 90.69 93 GLY A O 1
ATOM 709 N N . ALA A 1 94 ? 10.924 6.933 -13.398 1.00 95.19 94 ALA A N 1
ATOM 710 C CA . ALA A 1 94 ? 11.970 6.158 -12.751 1.00 95.19 94 ALA A CA 1
ATOM 711 C C . ALA A 1 94 ? 12.668 5.242 -13.765 1.00 95.19 94 ALA A C 1
ATOM 713 O O . ALA A 1 94 ? 12.018 4.501 -14.502 1.00 95.19 94 ALA A O 1
ATOM 714 N N . THR A 1 95 ? 14.002 5.242 -13.750 1.00 94.25 95 THR A N 1
ATOM 715 C CA . THR A 1 95 ? 14.825 4.286 -14.511 1.00 94.25 95 THR A CA 1
ATOM 716 C C . THR A 1 95 ? 14.637 2.851 -14.019 1.00 94.25 95 THR A C 1
ATOM 718 O O . THR A 1 95 ? 14.790 1.914 -14.795 1.00 94.25 95 THR A O 1
ATOM 721 N N . SER A 1 96 ? 14.270 2.678 -12.745 1.00 96.50 96 SER A N 1
ATOM 722 C CA . SER A 1 96 ? 13.901 1.389 -12.158 1.00 96.50 96 SER A CA 1
ATOM 723 C C . SER A 1 96 ? 12.643 1.522 -11.287 1.00 96.50 96 SER A C 1
ATOM 725 O O . SER A 1 96 ? 12.744 1.798 -10.089 1.00 96.50 96 SER A O 1
ATOM 727 N N . PRO A 1 97 ? 11.439 1.310 -11.854 1.00 96.56 97 PRO A N 1
ATOM 728 C CA . PRO A 1 97 ? 10.192 1.263 -11.087 1.00 96.56 97 PRO A CA 1
ATOM 729 C C . PRO A 1 97 ? 10.177 0.152 -10.028 1.00 96.56 97 PRO A C 1
ATOM 731 O O . PRO A 1 97 ? 9.546 0.307 -8.985 1.00 96.56 97 PRO A O 1
ATOM 734 N N . ARG A 1 98 ? 10.911 -0.946 -10.264 1.00 96.75 98 ARG A N 1
ATOM 735 C CA . ARG A 1 98 ? 11.087 -2.038 -9.294 1.00 96.75 98 ARG A CA 1
ATOM 736 C C . ARG A 1 98 ? 11.766 -1.546 -8.016 1.00 96.75 98 ARG A C 1
ATOM 738 O O . ARG A 1 98 ? 11.240 -1.774 -6.934 1.00 96.75 98 ARG A O 1
ATOM 745 N N . LEU A 1 99 ? 12.877 -0.818 -8.138 1.00 97.81 99 LEU A N 1
ATOM 746 C CA . LEU A 1 99 ? 13.575 -0.270 -6.971 1.00 97.81 99 LEU A CA 1
ATOM 747 C C . LEU A 1 99 ? 12.672 0.690 -6.186 1.00 97.81 99 LEU A C 1
ATOM 749 O O . LEU A 1 99 ? 12.655 0.668 -4.958 1.00 97.81 99 LEU A O 1
ATOM 753 N N . VAL A 1 100 ? 11.886 1.513 -6.889 1.00 97.69 100 VAL A N 1
ATOM 754 C CA . VAL A 1 100 ? 10.906 2.393 -6.236 1.00 97.69 100 VAL A CA 1
ATOM 755 C C . VAL A 1 100 ? 9.883 1.565 -5.454 1.00 97.69 100 VAL A C 1
ATOM 757 O O . VAL A 1 100 ? 9.615 1.886 -4.299 1.00 97.69 100 VAL A O 1
ATOM 760 N N . LEU A 1 101 ? 9.362 0.471 -6.022 1.00 98.00 101 LEU A N 1
ATOM 761 C CA . LEU A 1 101 ? 8.439 -0.431 -5.326 1.00 98.00 101 LEU A CA 1
ATOM 762 C C . LEU A 1 101 ? 9.064 -1.045 -4.062 1.00 98.00 101 LEU A C 1
ATOM 764 O O . LEU A 1 101 ? 8.439 -1.012 -3.002 1.00 98.00 101 LEU A O 1
ATOM 768 N N . GLU A 1 102 ? 10.303 -1.532 -4.143 1.00 97.44 102 GLU A N 1
ATOM 769 C CA . GLU A 1 102 ? 11.044 -2.076 -2.996 1.00 97.44 102 GLU A CA 1
ATOM 770 C C . GLU A 1 102 ? 11.198 -1.026 -1.878 1.00 97.44 102 GLU A C 1
ATOM 772 O O . GLU A 1 102 ? 10.901 -1.295 -0.707 1.00 97.44 102 GLU A O 1
ATOM 777 N N . LEU A 1 103 ? 11.564 0.210 -2.234 1.00 96.50 103 LEU A N 1
ATOM 778 C CA . LEU A 1 103 ? 11.675 1.327 -1.291 1.00 96.50 103 LEU A CA 1
ATOM 779 C C . LEU A 1 103 ? 10.325 1.714 -0.674 1.00 96.50 103 LEU A C 1
ATOM 781 O O . LEU A 1 103 ? 10.265 2.062 0.505 1.00 96.50 103 LEU A O 1
ATOM 785 N N . LEU A 1 104 ? 9.229 1.660 -1.435 1.00 96.62 104 LEU A N 1
ATOM 786 C CA . LEU A 1 104 ? 7.880 1.882 -0.906 1.00 96.62 104 LEU A CA 1
ATOM 787 C C . LEU A 1 104 ? 7.514 0.821 0.130 1.00 96.62 104 LEU A C 1
ATOM 789 O O . LEU A 1 104 ? 7.056 1.166 1.219 1.00 96.62 104 LEU A O 1
ATOM 793 N N . THR A 1 105 ? 7.764 -0.455 -0.169 1.00 96.69 105 THR A N 1
ATOM 794 C CA . THR A 1 105 ? 7.513 -1.545 0.782 1.00 96.69 105 THR A CA 1
ATOM 795 C C . THR A 1 105 ? 8.367 -1.432 2.041 1.00 96.69 105 THR A C 1
ATOM 797 O O . THR A 1 105 ? 7.848 -1.615 3.142 1.00 96.69 105 THR A O 1
ATOM 800 N N . ALA A 1 106 ? 9.629 -1.011 1.918 1.00 95.75 106 ALA A N 1
ATOM 801 C CA . ALA A 1 106 ? 10.480 -0.712 3.066 1.00 95.75 106 ALA A CA 1
ATOM 802 C C . ALA A 1 106 ? 9.908 0.436 3.919 1.00 95.75 106 ALA A C 1
ATOM 804 O O . ALA A 1 106 ? 9.786 0.304 5.136 1.00 95.75 106 ALA A O 1
ATOM 805 N N . ARG A 1 107 ? 9.496 1.548 3.289 1.00 94.62 107 ARG A N 1
ATOM 806 C CA . ARG A 1 107 ? 8.870 2.698 3.973 1.00 94.62 107 ARG A CA 1
ATOM 807 C C . ARG A 1 107 ? 7.597 2.300 4.724 1.00 94.62 107 ARG A C 1
ATOM 809 O O . ARG A 1 107 ? 7.362 2.775 5.835 1.00 94.62 107 ARG A O 1
ATOM 816 N N . MET A 1 108 ? 6.784 1.414 4.149 1.00 95.25 108 MET A N 1
ATOM 817 C CA . MET A 1 108 ? 5.584 0.895 4.812 1.00 95.25 108 MET A CA 1
ATOM 818 C C . MET A 1 108 ? 5.937 0.094 6.079 1.00 95.25 108 MET A C 1
ATOM 820 O O . MET A 1 108 ? 5.322 0.302 7.126 1.00 95.25 108 MET A O 1
ATOM 824 N N . LEU A 1 109 ? 6.972 -0.743 6.035 1.00 93.62 109 LEU A N 1
ATOM 825 C CA . LEU A 1 109 ? 7.394 -1.575 7.170 1.00 93.62 109 LEU A CA 1
ATOM 826 C C . LEU A 1 109 ? 8.163 -0.806 8.265 1.00 93.62 109 LEU A C 1
ATOM 828 O O . LEU A 1 109 ? 8.258 -1.275 9.399 1.00 93.62 109 LEU A O 1
ATOM 832 N N . LEU A 1 110 ? 8.711 0.378 7.963 1.00 88.38 110 LEU A N 1
ATOM 833 C CA . LEU A 1 110 ? 9.521 1.170 8.896 1.00 88.38 110 LEU A CA 1
ATOM 834 C C . LEU A 1 110 ? 8.885 2.543 9.199 1.00 88.38 110 LEU A C 1
ATOM 836 O O . LEU A 1 110 ? 9.365 3.577 8.736 1.00 88.38 110 LEU A O 1
ATOM 840 N N . PRO A 1 111 ? 7.846 2.621 10.052 1.00 80.00 111 PRO A N 1
ATOM 841 C CA . PRO A 1 111 ? 7.245 3.904 10.425 1.00 80.00 111 PRO A CA 1
ATOM 842 C C . PRO A 1 111 ? 8.210 4.837 11.173 1.00 80.00 111 PRO A C 1
ATOM 844 O O . PRO A 1 111 ? 7.977 6.043 11.205 1.00 80.00 111 PRO A O 1
ATOM 847 N N . SER A 1 112 ? 9.285 4.309 11.775 1.00 74.50 112 SER A N 1
ATOM 848 C CA . SER A 1 112 ? 10.286 5.064 12.548 1.00 74.50 112 SER A CA 1
ATOM 849 C C . SER A 1 112 ? 11.150 6.018 11.719 1.00 74.50 112 SER A C 1
ATOM 851 O O . SER A 1 112 ? 11.738 6.935 12.289 1.00 74.50 112 SER A O 1
ATOM 853 N N . VAL A 1 113 ? 11.214 5.828 10.399 1.00 71.81 113 VAL A N 1
ATOM 854 C CA . VAL A 1 113 ? 12.016 6.673 9.497 1.00 71.81 113 VAL A CA 1
ATOM 855 C C . VAL A 1 113 ? 11.187 7.720 8.753 1.00 71.81 113 VAL A C 1
ATOM 857 O O . VAL A 1 113 ? 11.754 8.621 8.150 1.00 71.81 113 VAL A O 1
ATOM 860 N N . ALA A 1 114 ? 9.855 7.616 8.798 1.00 72.19 114 ALA A N 1
ATOM 861 C CA . ALA A 1 114 ? 8.953 8.576 8.173 1.00 72.19 114 ALA A CA 1
ATOM 862 C C . ALA A 1 114 ? 8.661 9.754 9.115 1.00 72.19 114 ALA A C 1
ATOM 864 O O . ALA A 1 114 ? 8.390 9.547 10.301 1.00 72.19 114 ALA A O 1
ATOM 865 N N . GLU A 1 115 ? 8.702 10.973 8.583 1.00 73.62 115 GLU A N 1
ATOM 866 C CA . GLU A 1 115 ? 8.290 12.195 9.280 1.00 73.62 115 GLU A CA 1
ATOM 867 C C . GLU A 1 115 ? 6.790 12.471 9.061 1.00 73.62 115 GLU A C 1
ATOM 869 O O . GLU A 1 115 ? 6.198 11.984 8.098 1.00 73.62 115 GLU A O 1
ATOM 874 N N . GLY A 1 116 ? 6.167 13.247 9.955 1.00 81.75 116 GLY A N 1
ATOM 875 C CA . GLY A 1 116 ? 4.762 13.666 9.844 1.00 81.75 116 GLY A CA 1
ATOM 876 C C . GLY A 1 116 ? 3.798 13.006 10.837 1.00 81.75 116 GLY A C 1
ATOM 877 O O . GLY A 1 116 ? 4.122 12.027 11.514 1.00 81.75 116 GLY A O 1
ATOM 878 N N . THR A 1 117 ? 2.593 13.572 10.938 1.00 84.38 117 THR A N 1
ATOM 879 C CA . THR A 1 117 ? 1.576 13.202 11.940 1.00 84.38 117 THR A CA 1
ATOM 880 C C . THR A 1 117 ? 1.103 11.755 11.796 1.00 84.38 117 THR A C 1
ATOM 882 O O . THR A 1 117 ? 1.012 11.053 12.799 1.00 84.38 117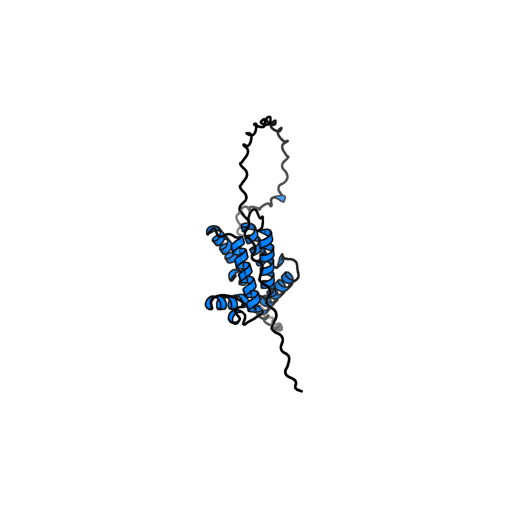 THR A O 1
ATOM 885 N N . ASP A 1 118 ? 0.891 11.259 10.576 1.00 81.75 118 ASP A N 1
ATOM 886 C CA . ASP A 1 118 ? 0.405 9.886 10.355 1.00 81.75 118 ASP A CA 1
ATOM 887 C C . ASP A 1 118 ? 1.449 8.828 10.727 1.00 81.75 118 ASP A C 1
ATOM 889 O O . ASP A 1 118 ? 1.121 7.745 11.218 1.00 81.75 118 ASP A O 1
ATOM 893 N N . ALA A 1 119 ? 2.735 9.150 10.556 1.00 82.75 119 ALA A N 1
ATOM 894 C CA . ALA A 1 119 ? 3.822 8.304 11.031 1.00 82.75 119 ALA A CA 1
ATOM 895 C C . ALA A 1 119 ? 3.873 8.266 12.567 1.00 82.75 119 ALA A C 1
ATOM 897 O O . ALA A 1 119 ? 4.122 7.203 13.137 1.00 82.75 119 ALA A O 1
ATOM 898 N N . LEU A 1 120 ? 3.607 9.390 13.245 1.00 87.69 120 LEU A N 1
ATOM 899 C CA . LEU A 1 120 ? 3.504 9.442 14.708 1.00 87.69 120 LEU A CA 1
ATOM 900 C C . LEU A 1 120 ? 2.298 8.649 15.222 1.00 87.69 120 LEU A C 1
ATOM 902 O O . LEU A 1 120 ? 2.463 7.840 16.135 1.00 87.69 120 LEU A O 1
ATOM 906 N N . LEU A 1 121 ? 1.123 8.819 14.608 1.00 90.94 121 LEU A N 1
ATOM 907 C CA . LEU A 1 121 ? -0.087 8.070 14.956 1.00 90.94 121 LEU A CA 1
ATOM 908 C C . LEU A 1 121 ? 0.123 6.565 14.781 1.00 90.94 121 LEU A C 1
ATOM 910 O O . LEU A 1 121 ? -0.142 5.803 15.701 1.00 90.94 121 LEU A O 1
ATOM 914 N N . ALA A 1 122 ? 0.713 6.122 13.672 1.00 86.56 122 ALA A N 1
ATOM 915 C CA . ALA A 1 122 ? 0.991 4.701 13.476 1.00 86.56 122 ALA A CA 1
ATOM 916 C C . ALA A 1 122 ? 2.010 4.122 14.477 1.00 86.56 122 ALA A C 1
ATOM 918 O O . ALA A 1 122 ? 1.927 2.953 14.864 1.00 86.56 122 ALA A O 1
ATOM 919 N N . ARG A 1 123 ? 2.997 4.919 14.916 1.00 86.38 123 ARG A N 1
ATOM 920 C CA . ARG A 1 123 ? 3.915 4.508 15.993 1.00 86.38 123 ARG A CA 1
ATOM 921 C C . ARG A 1 123 ? 3.174 4.370 17.321 1.00 86.38 123 ARG A C 1
ATOM 923 O O . ARG A 1 123 ? 3.460 3.424 18.054 1.00 86.38 123 ARG A O 1
ATOM 930 N N . LEU A 1 124 ? 2.241 5.278 17.608 1.00 91.19 124 LEU A N 1
ATOM 931 C CA . LEU A 1 124 ? 1.381 5.213 18.787 1.00 91.19 124 LEU A CA 1
ATOM 932 C C . LEU A 1 124 ? 0.487 3.965 18.743 1.00 91.19 124 LEU A C 1
ATOM 934 O O . LEU A 1 124 ? 0.546 3.168 19.671 1.00 91.19 124 LEU A O 1
ATOM 938 N N . GLU A 1 125 ? -0.208 3.714 17.631 1.00 91.75 125 GLU A N 1
ATOM 939 C CA . GLU A 1 125 ? -1.023 2.507 17.404 1.00 91.75 125 GLU A CA 1
ATOM 940 C C . GLU A 1 125 ? -0.211 1.217 17.635 1.00 91.75 125 GLU A C 1
ATOM 942 O O . GLU A 1 125 ? -0.668 0.248 18.245 1.00 91.75 125 GLU A O 1
ATOM 947 N N . ARG A 1 126 ? 1.044 1.179 17.169 1.00 87.38 126 ARG A N 1
ATOM 948 C CA . ARG A 1 126 ? 1.940 0.035 17.400 1.00 87.38 126 ARG A CA 1
ATOM 949 C C . ARG A 1 126 ? 2.339 -0.106 18.871 1.00 87.38 126 ARG A C 1
ATOM 951 O O . ARG A 1 126 ? 2.446 -1.232 19.360 1.00 87.38 126 ARG A O 1
ATOM 958 N N . LEU A 1 127 ? 2.578 1.006 19.565 1.00 88.88 127 LEU A N 1
ATOM 959 C CA . LEU A 1 127 ? 2.899 1.008 20.990 1.00 88.88 127 LEU A CA 1
ATOM 960 C C . LEU A 1 127 ? 1.704 0.536 21.826 1.00 88.88 127 LEU A C 1
ATOM 962 O O . LEU A 1 127 ? 1.890 -0.281 22.724 1.00 88.88 127 LEU A O 1
ATOM 966 N N . GLU A 1 128 ? 0.494 0.978 21.487 1.00 90.50 128 GLU A N 1
ATOM 967 C CA . GLU A 1 128 ? -0.758 0.554 22.119 1.00 90.50 128 GLU A CA 1
ATOM 968 C C . GLU A 1 128 ? -1.012 -0.939 21.917 1.00 90.50 128 GLU A C 1
ATOM 970 O O . GLU A 1 128 ? -1.253 -1.650 22.891 1.00 90.50 128 GLU A O 1
ATOM 975 N N . ARG A 1 129 ? -0.848 -1.459 20.691 1.00 88.00 129 ARG A N 1
ATOM 976 C CA . ARG A 1 129 ? -0.939 -2.907 20.432 1.00 88.00 129 ARG A CA 1
ATOM 977 C C . ARG A 1 129 ? 0.082 -3.698 21.243 1.00 88.00 129 ARG A C 1
ATOM 979 O O . ARG A 1 129 ? -0.261 -4.716 21.842 1.00 88.00 129 ARG A O 1
ATOM 986 N N . ARG A 1 130 ? 1.328 -3.216 21.324 1.00 86.69 130 ARG A N 1
ATOM 987 C CA . ARG A 1 130 ? 2.367 -3.859 22.137 1.00 86.69 130 ARG A CA 1
ATOM 988 C C . ARG A 1 130 ? 2.014 -3.838 23.625 1.00 86.69 130 ARG A C 1
ATOM 990 O O . ARG A 1 130 ? 2.186 -4.862 24.279 1.00 86.69 130 ARG A O 1
ATOM 997 N N . ALA A 1 131 ? 1.505 -2.721 24.141 1.00 86.38 131 ALA A N 1
ATOM 998 C CA . ALA A 1 131 ? 1.066 -2.590 25.528 1.00 86.38 131 ALA A CA 1
ATOM 999 C C . ALA A 1 131 ? -0.137 -3.495 25.842 1.00 86.38 131 ALA A C 1
ATOM 1001 O O . ALA A 1 131 ? -0.140 -4.149 26.880 1.00 86.38 131 ALA A O 1
ATOM 1002 N N . ALA A 1 132 ? -1.102 -3.604 24.925 1.00 84.19 132 ALA A N 1
ATOM 1003 C CA . ALA A 1 132 ? -2.252 -4.502 25.049 1.00 84.19 132 ALA A CA 1
ATOM 1004 C C . ALA A 1 132 ? -1.853 -5.989 25.023 1.00 84.19 132 ALA A C 1
ATOM 1006 O O . ALA A 1 132 ? -2.504 -6.816 25.653 1.00 84.19 132 ALA A O 1
ATOM 1007 N N . SER A 1 133 ? -0.774 -6.329 24.312 1.00 80.62 133 SER A N 1
ATOM 1008 C CA . SER A 1 133 ? -0.232 -7.694 24.235 1.00 80.62 133 SER A CA 1
ATOM 1009 C C . SER A 1 133 ? 0.792 -8.040 25.327 1.00 80.62 133 SER A C 1
ATOM 1011 O O . SER A 1 133 ? 1.227 -9.189 25.413 1.00 80.62 133 SER A O 1
ATOM 1013 N N . ALA A 1 134 ? 1.217 -7.071 26.146 1.00 76.12 134 ALA A N 1
ATOM 1014 C CA . ALA A 1 134 ? 2.200 -7.312 27.193 1.00 76.12 134 ALA A CA 1
ATOM 1015 C C . ALA A 1 134 ? 1.544 -8.047 28.378 1.00 76.12 134 ALA A C 1
ATOM 1017 O O . ALA A 1 134 ? 0.511 -7.593 28.876 1.00 76.12 134 ALA A O 1
ATOM 1018 N N . PRO A 1 135 ? 2.126 -9.154 28.877 1.00 64.88 135 PRO A N 1
ATOM 1019 C CA . PRO A 1 135 ? 1.656 -9.758 30.115 1.00 64.88 135 PRO A CA 1
ATOM 1020 C C . PRO A 1 135 ? 1.787 -8.729 31.242 1.00 64.88 135 PRO A C 1
ATOM 1022 O O . PRO A 1 135 ? 2.820 -8.063 31.360 1.00 64.88 135 PRO A O 1
ATOM 1025 N N . ALA A 1 136 ? 0.730 -8.581 32.048 1.00 68.25 136 ALA A N 1
ATOM 1026 C CA . ALA A 1 136 ? 0.737 -7.691 33.204 1.00 68.25 136 ALA A CA 1
ATOM 1027 C C . ALA A 1 136 ? 2.000 -7.962 34.040 1.00 68.25 136 ALA A C 1
ATOM 1029 O O . ALA A 1 136 ? 2.320 -9.137 34.258 1.00 68.25 136 ALA A O 1
ATOM 1030 N N . PRO A 1 137 ? 2.735 -6.928 34.498 1.00 57.38 137 PRO A N 1
ATOM 1031 C CA . PRO A 1 137 ? 3.866 -7.160 35.376 1.00 57.38 137 PRO A CA 1
ATOM 1032 C C . PRO A 1 137 ? 3.341 -7.933 36.581 1.00 57.38 137 PRO A C 1
ATOM 1034 O O . PRO A 1 137 ? 2.460 -7.453 37.297 1.00 57.38 137 PRO A O 1
ATOM 1037 N N . ALA A 1 138 ? 3.836 -9.160 36.763 1.00 56.28 138 ALA A N 1
ATOM 1038 C CA . ALA A 1 138 ? 3.578 -9.914 37.973 1.00 56.28 138 ALA A CA 1
ATOM 1039 C C . ALA A 1 138 ? 4.000 -9.006 39.126 1.00 56.28 138 ALA A C 1
ATOM 1041 O O . ALA A 1 138 ? 5.163 -8.604 39.201 1.00 56.28 138 ALA A O 1
ATOM 1042 N N . ALA A 1 139 ? 3.035 -8.612 39.958 1.00 53.84 139 ALA A N 1
ATOM 1043 C CA . ALA A 1 139 ? 3.308 -7.843 41.154 1.00 53.84 139 ALA A CA 1
ATOM 1044 C C . ALA A 1 139 ? 4.377 -8.610 41.930 1.00 53.84 139 ALA A C 1
ATOM 1046 O O . ALA A 1 139 ? 4.125 -9.713 42.419 1.00 53.84 139 ALA A O 1
ATOM 1047 N N . VAL A 1 140 ? 5.588 -8.057 41.976 1.00 52.78 140 VAL A N 1
ATOM 1048 C CA . VAL A 1 140 ? 6.652 -8.589 42.814 1.00 52.78 140 VAL A CA 1
ATOM 1049 C C . VAL A 1 140 ? 6.152 -8.361 44.232 1.00 52.78 140 VAL A C 1
ATOM 1051 O O . VAL A 1 140 ? 6.217 -7.247 44.750 1.00 52.78 140 VAL A O 1
ATOM 1054 N N . GLN A 1 141 ? 5.533 -9.382 44.826 1.00 46.78 141 GLN A N 1
ATOM 1055 C CA . GLN A 1 141 ? 5.227 -9.353 46.244 1.00 46.78 141 GLN A CA 1
ATOM 1056 C C . GLN A 1 141 ? 6.570 -9.201 46.948 1.00 46.78 141 GLN A C 1
ATOM 1058 O O . GLN A 1 141 ? 7.436 -10.072 46.849 1.00 46.78 141 GLN A O 1
ATOM 1063 N N . ALA A 1 142 ? 6.763 -8.058 47.600 1.00 52.53 142 ALA A N 1
ATOM 1064 C CA . ALA A 1 142 ? 7.884 -7.839 48.487 1.00 52.53 142 ALA A CA 1
ATOM 1065 C C . ALA A 1 142 ? 7.757 -8.842 49.639 1.00 52.53 142 ALA A C 1
ATOM 1067 O O . ALA A 1 142 ? 7.002 -8.632 50.586 1.00 52.53 142 ALA A O 1
ATOM 1068 N N . VAL A 1 143 ? 8.457 -9.969 49.524 1.00 49.78 143 VAL A N 1
ATOM 1069 C CA . VAL A 1 143 ? 8.623 -10.912 50.627 1.00 49.78 143 VAL A CA 1
ATOM 1070 C C . VAL A 1 143 ? 9.526 -10.228 51.658 1.00 49.78 143 VAL A C 1
ATOM 1072 O O . VAL A 1 143 ? 10.630 -9.809 51.296 1.00 49.78 143 VAL A O 1
ATOM 1075 N N . PRO A 1 144 ? 9.102 -10.068 52.924 1.00 48.69 144 PRO A N 1
ATOM 1076 C CA . PRO A 1 144 ? 9.972 -9.507 53.941 1.00 48.69 144 PRO A CA 1
ATOM 1077 C C . PRO A 1 144 ? 11.089 -10.510 54.234 1.00 48.69 144 PRO A C 1
ATOM 1079 O O . PRO A 1 144 ? 10.834 -11.675 54.541 1.00 48.69 144 PRO A O 1
ATOM 1082 N N . VAL A 1 145 ? 12.338 -10.058 54.126 1.00 45.50 145 VAL A N 1
ATOM 1083 C CA . VAL A 1 145 ? 13.519 -10.862 54.450 1.00 45.50 145 VAL A CA 1
ATOM 1084 C C . VAL A 1 145 ? 13.593 -11.008 55.970 1.00 45.50 145 VAL A C 1
ATOM 1086 O O . VAL A 1 145 ? 14.038 -10.101 56.670 1.00 45.50 145 VAL A O 1
ATOM 1089 N N . ALA A 1 146 ? 13.137 -12.146 56.489 1.00 45.00 146 ALA A N 1
ATOM 1090 C CA . ALA A 1 146 ? 13.394 -12.546 57.864 1.00 45.00 146 ALA A CA 1
ATOM 1091 C C . ALA A 1 146 ? 14.795 -13.173 57.954 1.00 45.00 146 ALA A C 1
ATOM 1093 O O . ALA A 1 146 ? 15.090 -14.172 57.298 1.00 45.00 146 ALA A O 1
ATOM 1094 N N . GLN A 1 147 ? 15.660 -12.566 58.769 1.00 50.22 147 GLN A N 1
ATOM 1095 C CA . GLN A 1 147 ? 16.939 -13.132 59.189 1.00 50.22 147 GLN A CA 1
ATOM 1096 C C . GLN A 1 147 ? 16.728 -14.479 59.891 1.00 50.22 147 GLN A C 1
ATOM 1098 O O . GLN A 1 147 ? 16.050 -14.549 60.913 1.00 50.22 147 GLN A O 1
ATOM 1103 N N . ALA A 1 148 ? 17.404 -15.520 59.410 1.00 40.66 148 ALA A N 1
ATOM 1104 C CA . ALA A 1 148 ? 17.722 -16.696 60.208 1.00 40.66 148 ALA A CA 1
ATOM 1105 C C . ALA A 1 148 ? 19.127 -17.179 59.835 1.00 40.66 148 ALA A C 1
ATOM 1107 O O . ALA A 1 148 ? 19.364 -17.735 58.765 1.00 40.66 148 ALA A O 1
ATOM 1108 N N . ALA A 1 149 ? 20.070 -16.901 60.731 1.00 46.75 149 ALA A N 1
ATOM 1109 C CA . ALA A 1 149 ? 21.399 -17.479 60.728 1.00 46.75 149 ALA A CA 1
ATOM 1110 C C . ALA A 1 149 ? 21.317 -18.951 61.147 1.00 46.75 149 ALA A C 1
ATOM 1112 O O . ALA A 1 149 ? 20.712 -19.250 62.173 1.00 46.75 149 ALA A O 1
ATOM 1113 N N . GLN A 1 150 ? 21.985 -19.841 60.412 1.00 42.00 150 GLN A N 1
ATOM 1114 C CA . GLN A 1 150 ? 22.518 -21.091 60.952 1.00 42.00 150 GLN A CA 1
ATOM 1115 C C . GLN A 1 150 ? 23.665 -21.584 60.064 1.00 42.00 150 GLN A C 1
ATOM 1117 O O . GLN A 1 150 ? 23.517 -21.789 58.863 1.00 42.00 150 GLN A O 1
ATOM 1122 N N . ALA A 1 151 ? 24.834 -21.693 60.690 1.00 46.22 151 ALA A N 1
ATOM 1123 C CA . ALA A 1 151 ? 26.086 -22.136 60.105 1.00 46.22 151 ALA A CA 1
ATOM 1124 C C . ALA A 1 151 ? 26.186 -23.669 60.113 1.00 46.22 151 ALA A C 1
ATOM 1126 O O . ALA A 1 151 ? 25.843 -24.307 61.107 1.00 46.22 151 ALA A O 1
ATOM 1127 N N . ALA A 1 152 ? 26.736 -24.238 59.040 1.00 47.12 152 ALA A N 1
ATOM 1128 C CA . ALA A 1 152 ? 27.275 -25.597 58.994 1.00 47.12 152 ALA A CA 1
ATOM 1129 C C . ALA A 1 152 ? 28.541 -25.612 58.107 1.00 47.12 152 ALA A C 1
ATOM 1131 O O . ALA A 1 152 ? 28.667 -24.757 57.225 1.00 47.12 152 ALA A O 1
ATOM 1132 N N . PRO A 1 153 ? 29.516 -26.504 58.369 1.00 45.97 153 PRO A N 1
ATOM 1133 C CA . PRO A 1 153 ? 30.910 -26.278 58.007 1.00 45.97 153 PRO A CA 1
ATOM 1134 C C . PRO A 1 153 ? 31.234 -26.680 56.565 1.00 45.97 153 PRO A C 1
ATOM 1136 O O . PRO A 1 153 ? 30.741 -27.674 56.036 1.00 45.97 153 PRO A O 1
ATOM 1139 N N . VAL A 1 154 ? 32.116 -25.893 55.952 1.00 42.69 154 VAL A N 1
ATOM 1140 C CA . VAL A 1 154 ? 32.667 -26.095 54.610 1.00 42.69 154 VAL A CA 1
ATOM 1141 C C . VAL A 1 154 ? 33.734 -27.193 54.613 1.00 42.69 154 VAL A C 1
ATOM 1143 O O . VAL A 1 154 ? 34.758 -27.078 55.283 1.00 42.69 154 VAL A O 1
ATOM 1146 N N . ALA A 1 155 ? 33.507 -28.250 53.832 1.00 44.91 155 ALA A N 1
ATOM 1147 C CA . ALA A 1 155 ? 34.540 -29.204 53.446 1.00 44.91 155 ALA A CA 1
ATOM 1148 C C . ALA A 1 155 ? 35.381 -28.597 52.312 1.00 44.91 155 ALA A C 1
ATOM 1150 O O . ALA A 1 155 ? 34.865 -28.209 51.263 1.00 44.91 155 ALA A O 1
ATOM 1151 N N . GLN A 1 156 ? 36.681 -28.485 52.556 1.00 44.22 156 GLN A N 1
ATOM 1152 C CA . GLN A 1 156 ? 37.665 -27.876 51.671 1.00 44.22 156 GLN A CA 1
ATOM 1153 C C . GLN A 1 156 ? 38.014 -28.857 50.536 1.00 44.22 156 GLN A C 1
ATOM 1155 O O . GLN A 1 156 ? 38.710 -29.846 50.756 1.00 44.22 156 GLN A O 1
ATOM 1160 N N . ALA A 1 157 ? 37.512 -28.603 49.326 1.00 47.34 157 ALA A N 1
ATOM 1161 C CA . ALA A 1 157 ? 37.939 -29.291 48.109 1.00 47.34 157 ALA A CA 1
ATOM 1162 C C . ALA A 1 157 ? 39.069 -28.495 47.433 1.00 47.34 157 ALA A C 1
ATOM 1164 O O . ALA A 1 157 ? 38.978 -27.276 47.278 1.00 47.34 157 ALA A O 1
ATOM 1165 N N . ALA A 1 158 ? 40.147 -29.192 47.071 1.00 54.88 158 ALA A N 1
ATOM 1166 C CA . ALA A 1 158 ? 41.339 -28.639 46.434 1.00 54.88 158 ALA A CA 1
ATOM 1167 C C . ALA A 1 158 ? 41.045 -28.027 45.043 1.00 54.88 158 ALA A C 1
ATOM 1169 O O . ALA A 1 158 ? 40.156 -28.510 44.338 1.00 54.88 158 ALA A O 1
ATOM 1170 N N . PRO A 1 159 ? 41.795 -26.992 44.616 1.00 55.97 159 PRO A N 1
ATOM 1171 C CA . PRO A 1 159 ? 41.584 -26.343 43.325 1.00 55.97 159 PRO A CA 1
ATOM 1172 C C . PRO A 1 159 ? 42.105 -27.203 42.156 1.00 55.97 159 PRO A C 1
ATOM 1174 O O . PRO A 1 159 ? 43.202 -27.760 42.253 1.00 55.97 159 PRO A O 1
ATOM 1177 N N . PRO A 1 160 ? 41.383 -27.286 41.022 1.00 52.03 160 PRO A N 1
ATOM 1178 C CA . PRO A 1 160 ? 41.948 -27.793 39.777 1.00 52.03 160 PRO A CA 1
ATOM 1179 C C . PRO A 1 160 ? 42.874 -26.746 39.131 1.00 52.03 160 PRO A C 1
ATOM 1181 O O . PRO A 1 160 ? 42.644 -25.539 39.217 1.00 52.03 160 PRO A O 1
ATOM 1184 N N . ALA A 1 161 ? 43.941 -27.229 38.492 1.00 56.47 161 ALA A N 1
ATOM 1185 C CA . ALA A 1 161 ? 44.935 -26.424 37.786 1.00 56.47 161 ALA A CA 1
ATOM 1186 C C . ALA A 1 161 ? 44.341 -25.693 36.557 1.00 56.47 161 ALA A C 1
ATOM 1188 O O . ALA A 1 161 ? 43.412 -26.212 35.932 1.00 56.47 161 ALA A O 1
ATOM 1189 N N . PRO A 1 162 ? 44.883 -24.524 36.159 1.00 50.59 162 PRO A N 1
ATOM 1190 C CA . PRO A 1 162 ? 44.406 -23.799 34.990 1.00 50.59 162 PRO A CA 1
ATOM 1191 C C . PRO A 1 162 ? 44.874 -24.476 33.698 1.00 50.59 162 PRO A C 1
ATOM 1193 O O . PRO A 1 162 ? 46.070 -24.651 33.465 1.00 50.59 162 PRO A O 1
ATOM 1196 N N . VAL A 1 163 ? 43.917 -24.818 32.839 1.00 51.03 163 VAL A N 1
ATOM 1197 C CA . VAL A 1 163 ? 44.167 -25.238 31.457 1.00 51.03 163 VAL A CA 1
ATOM 1198 C C . VAL A 1 163 ? 44.271 -23.972 30.606 1.00 51.03 163 VAL A C 1
ATOM 1200 O O . VAL A 1 163 ? 43.356 -23.149 30.596 1.00 51.03 163 VAL A O 1
ATOM 1203 N N . ALA A 1 164 ? 45.401 -23.787 29.926 1.00 52.66 164 ALA A N 1
ATOM 1204 C CA . ALA A 1 164 ? 45.623 -22.666 29.019 1.00 52.66 164 ALA A CA 1
ATOM 1205 C C . ALA A 1 164 ? 44.693 -22.766 27.789 1.00 52.66 164 ALA A C 1
ATOM 1207 O O . ALA A 1 164 ? 44.657 -23.826 27.158 1.00 52.66 164 ALA A O 1
ATOM 1208 N N . PRO A 1 165 ? 43.971 -21.699 27.398 1.00 53.00 165 PRO A N 1
ATOM 1209 C CA . PRO A 1 165 ? 43.287 -21.675 26.115 1.00 53.00 165 PRO A CA 1
ATOM 1210 C C . PRO A 1 165 ? 44.306 -21.456 24.991 1.00 53.00 165 PRO A C 1
ATOM 1212 O O . PRO A 1 165 ? 45.031 -20.460 24.949 1.00 53.00 165 PRO A O 1
ATOM 1215 N N . SER A 1 166 ? 44.354 -22.437 24.094 1.00 48.56 166 SER A N 1
ATOM 1216 C CA . SER A 1 166 ? 45.071 -22.402 22.824 1.00 48.56 166 SER A CA 1
ATOM 1217 C C . SER A 1 166 ? 44.611 -21.196 21.998 1.00 48.56 166 SER A C 1
ATOM 1219 O O . SER A 1 166 ? 43.413 -20.959 21.852 1.00 48.56 166 SER A O 1
ATOM 1221 N N . GLY A 1 167 ? 45.565 -20.414 21.493 1.00 47.19 167 GLY A N 1
ATOM 1222 C CA . GLY A 1 167 ? 45.300 -19.214 20.708 1.00 47.19 167 GLY A CA 1
ATOM 1223 C C . GLY A 1 167 ? 44.765 -19.543 19.318 1.00 47.19 167 GLY A C 1
ATOM 1224 O O . GLY A 1 167 ? 45.483 -20.100 18.491 1.00 47.19 167 GLY A O 1
ATOM 1225 N N . GLU A 1 168 ? 43.536 -19.122 19.040 1.00 51.06 168 GLU A N 1
ATOM 1226 C CA . GLU A 1 168 ? 43.068 -18.878 17.678 1.00 51.06 168 GLU A CA 1
ATOM 1227 C C . GLU A 1 168 ? 43.110 -17.365 17.411 1.00 51.06 168 GLU A C 1
ATOM 1229 O O . GLU A 1 168 ? 42.654 -16.579 18.248 1.00 51.06 168 GLU A O 1
ATOM 1234 N N . PRO A 1 169 ? 43.678 -16.908 16.281 1.00 54.12 169 PRO A N 1
ATOM 1235 C CA . PRO A 1 169 ? 43.772 -15.487 15.994 1.00 54.12 169 PRO A CA 1
ATOM 1236 C C . PRO A 1 169 ? 42.383 -14.929 15.672 1.00 54.12 169 PRO A C 1
ATOM 1238 O O . PRO A 1 169 ? 41.791 -15.233 14.634 1.00 54.12 169 PRO A O 1
ATOM 1241 N N . VAL A 1 170 ? 41.892 -14.061 16.556 1.00 52.84 170 VAL A N 1
ATOM 1242 C CA . VAL A 1 170 ? 40.741 -13.192 16.304 1.00 52.84 170 VAL A CA 1
ATOM 1243 C C . VAL A 1 170 ? 41.060 -12.346 15.072 1.00 52.84 170 VAL A C 1
ATOM 1245 O O . VAL A 1 170 ? 41.903 -11.451 15.110 1.00 52.84 170 VAL A O 1
ATOM 1248 N N . ARG A 1 171 ? 40.406 -12.644 13.947 1.00 59.97 171 ARG A N 1
ATOM 1249 C CA . ARG A 1 171 ? 40.431 -11.774 12.770 1.00 59.97 171 ARG A CA 1
ATOM 1250 C C . ARG A 1 171 ? 39.575 -10.551 13.075 1.00 59.97 171 ARG A C 1
ATOM 1252 O O . ARG A 1 171 ? 38.355 -10.586 12.951 1.00 59.97 171 ARG A O 1
ATOM 1259 N N . GLU A 1 172 ? 40.232 -9.480 13.496 1.00 61.72 172 GLU A N 1
ATOM 1260 C CA . GLU A 1 172 ? 39.620 -8.169 13.666 1.00 61.72 172 GLU A CA 1
ATOM 1261 C C . GLU A 1 172 ? 39.170 -7.630 12.299 1.00 61.72 172 GLU A C 1
ATOM 1263 O O . GLU A 1 172 ? 39.972 -7.399 11.391 1.00 61.72 172 GLU A O 1
ATOM 1268 N N . PHE A 1 173 ? 37.859 -7.467 12.121 1.00 66.88 173 PHE A N 1
ATOM 1269 C CA . PHE A 1 173 ? 37.289 -6.899 10.905 1.00 66.88 173 PHE A CA 1
ATOM 1270 C C . PHE A 1 173 ? 37.459 -5.372 10.939 1.00 66.88 173 PHE A C 1
ATOM 1272 O O . PHE A 1 173 ? 36.712 -4.667 11.619 1.00 66.88 173 PHE A O 1
ATOM 1279 N N . GLN A 1 174 ? 38.451 -4.842 10.219 1.00 65.19 174 GLN A N 1
ATOM 1280 C CA . GLN A 1 174 ? 38.643 -3.394 10.095 1.00 65.19 174 GLN A CA 1
ATOM 1281 C C . GLN A 1 174 ? 37.622 -2.767 9.135 1.00 65.19 174 GLN A C 1
ATOM 1283 O O . GLN A 1 174 ? 37.470 -3.177 7.984 1.00 65.19 174 GLN A O 1
ATOM 1288 N N . ARG A 1 175 ? 36.948 -1.713 9.610 1.00 61.97 175 ARG A N 1
ATOM 1289 C CA . ARG A 1 175 ? 36.017 -0.881 8.835 1.00 61.97 175 ARG A CA 1
ATOM 1290 C C . ARG A 1 175 ? 36.803 -0.074 7.770 1.00 61.97 175 ARG A C 1
ATOM 1292 O O . ARG A 1 175 ? 37.856 0.465 8.112 1.00 61.97 175 ARG A O 1
ATOM 1299 N N . PRO A 1 176 ? 36.312 0.084 6.519 1.00 59.50 176 PRO A N 1
ATOM 1300 C CA . PRO A 1 176 ? 37.057 0.726 5.418 1.00 59.50 176 PRO A CA 1
ATOM 1301 C C . PRO A 1 176 ? 37.610 2.135 5.697 1.00 59.50 176 PRO A C 1
ATOM 1303 O O . PRO A 1 176 ? 38.572 2.552 5.062 1.00 59.50 176 PRO A O 1
ATOM 1306 N N . SER A 1 177 ? 37.041 2.854 6.667 1.00 69.44 177 SER A N 1
ATOM 1307 C CA . SER A 1 177 ? 37.461 4.197 7.078 1.00 69.44 177 SER A CA 1
ATOM 1308 C C . SER A 1 177 ? 38.740 4.250 7.929 1.00 69.44 177 SER A C 1
ATOM 1310 O O . SER A 1 177 ? 39.228 5.342 8.189 1.00 69.44 177 SER A O 1
ATOM 1312 N N . GLN A 1 178 ? 39.273 3.110 8.388 1.00 62.12 178 GLN A N 1
ATOM 1313 C CA . GLN A 1 178 ? 40.476 3.036 9.242 1.00 62.12 178 GLN A CA 1
ATOM 1314 C C . GLN A 1 178 ? 41.730 2.553 8.492 1.00 62.12 178 GLN A C 1
ATOM 1316 O O . GLN A 1 178 ? 42.790 2.380 9.092 1.00 62.12 178 GLN A O 1
ATOM 1321 N N . ARG A 1 179 ? 41.648 2.349 7.170 1.00 64.25 179 ARG A N 1
ATOM 1322 C CA . ARG A 1 179 ? 42.826 2.051 6.351 1.00 64.25 179 ARG A CA 1
ATOM 1323 C C . ARG A 1 179 ? 43.663 3.325 6.211 1.00 64.25 179 ARG A C 1
ATOM 1325 O O . ARG A 1 179 ? 43.278 4.238 5.487 1.00 64.25 179 ARG A O 1
ATOM 1332 N N . ALA A 1 180 ? 44.808 3.363 6.892 1.00 57.31 180 ALA A N 1
ATOM 1333 C CA . ALA A 1 180 ? 45.831 4.384 6.692 1.00 57.31 180 ALA A CA 1
ATOM 1334 C C . ALA A 1 180 ? 46.141 4.532 5.191 1.00 57.31 180 ALA A C 1
ATOM 1336 O O . ALA A 1 180 ? 46.361 3.540 4.489 1.00 57.31 180 ALA A O 1
ATOM 1337 N N . ALA A 1 181 ? 46.104 5.771 4.703 1.00 51.94 181 ALA A N 1
ATOM 1338 C CA . ALA A 1 181 ? 46.349 6.105 3.310 1.00 51.94 181 ALA A CA 1
ATOM 1339 C C . ALA A 1 181 ? 47.768 5.679 2.906 1.00 51.94 181 ALA A C 1
ATOM 1341 O O . ALA A 1 181 ? 48.758 6.203 3.415 1.00 51.94 181 ALA A O 1
ATOM 1342 N N . ALA A 1 182 ? 47.862 4.725 1.980 1.00 51.81 182 ALA A N 1
ATOM 1343 C CA . ALA A 1 182 ? 49.097 4.484 1.249 1.00 51.81 182 ALA A CA 1
ATOM 1344 C C . ALA A 1 182 ? 49.397 5.708 0.355 1.00 51.81 182 ALA A C 1
ATOM 1346 O O . ALA A 1 182 ? 48.450 6.317 -0.156 1.00 51.81 182 ALA A O 1
ATOM 1347 N N . PRO A 1 183 ? 50.673 6.086 0.144 1.00 55.69 183 PRO A N 1
ATOM 1348 C CA . PRO A 1 183 ? 51.021 7.242 -0.677 1.00 55.69 183 PRO A CA 1
ATOM 1349 C C . PRO A 1 183 ? 50.489 7.083 -2.105 1.00 55.69 183 PRO A C 1
ATOM 1351 O O . PRO A 1 183 ? 50.720 6.060 -2.752 1.00 55.69 183 PRO A O 1
ATOM 1354 N N . ALA A 1 184 ? 49.772 8.099 -2.587 1.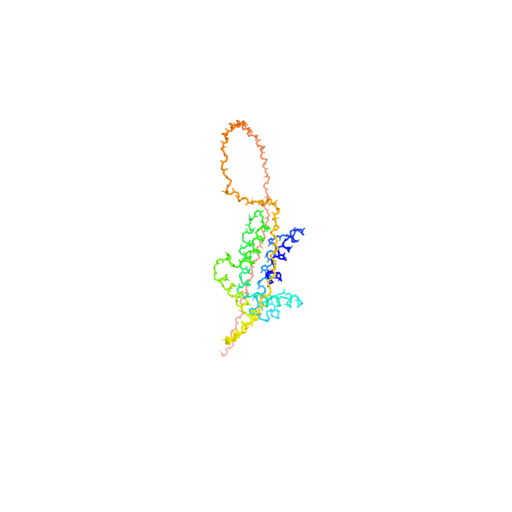00 51.59 184 ALA A N 1
ATOM 1355 C CA . ALA A 1 184 ? 49.261 8.153 -3.949 1.00 51.59 184 ALA A CA 1
ATOM 1356 C C . ALA A 1 184 ? 50.423 8.145 -4.957 1.00 51.59 184 ALA A C 1
ATOM 1358 O O . ALA A 1 184 ? 51.320 8.986 -4.892 1.00 51.59 184 ALA A O 1
ATOM 1359 N N . GLN A 1 185 ? 50.394 7.201 -5.899 1.00 61.66 185 GLN A N 1
ATOM 1360 C CA . GLN A 1 185 ? 51.226 7.265 -7.099 1.00 61.66 185 GLN A CA 1
ATOM 1361 C C . G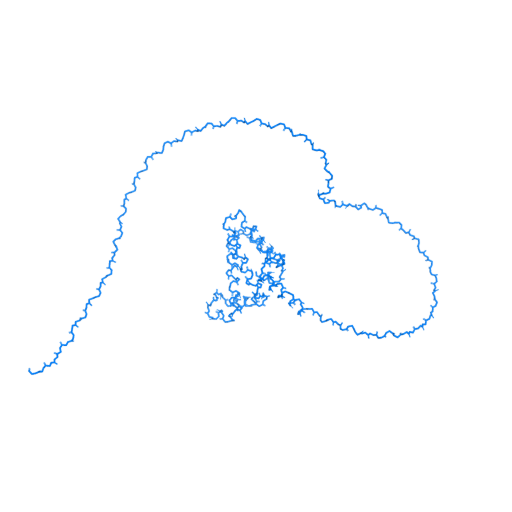LN A 1 185 ? 50.770 8.453 -7.969 1.00 61.66 185 GLN A C 1
ATOM 1363 O O . GLN A 1 185 ? 49.563 8.692 -8.076 1.00 61.66 185 GLN A O 1
ATOM 1368 N N . PRO A 1 186 ? 51.696 9.205 -8.591 1.00 66.19 186 PRO A N 1
ATOM 1369 C CA . PRO A 1 186 ? 51.334 10.301 -9.482 1.00 66.19 186 PRO A CA 1
ATOM 1370 C C . PRO A 1 186 ? 50.605 9.773 -10.733 1.00 66.19 186 PRO A C 1
ATOM 1372 O O . PRO A 1 186 ? 50.936 8.690 -11.223 1.00 66.19 186 PRO A O 1
ATOM 1375 N N . PRO A 1 187 ? 49.615 10.514 -11.265 1.00 64.62 187 PRO A N 1
ATOM 1376 C CA . PRO A 1 187 ? 48.845 10.075 -12.421 1.00 64.62 187 PRO A CA 1
ATOM 1377 C C . PRO A 1 187 ? 49.705 10.033 -13.690 1.00 64.62 187 PRO A C 1
ATOM 1379 O O . PRO A 1 187 ? 50.483 10.946 -13.970 1.00 64.62 187 PRO A O 1
ATOM 1382 N N . ALA A 1 188 ? 49.528 8.969 -14.475 1.00 68.19 188 ALA A N 1
ATOM 1383 C CA . ALA A 1 188 ? 50.067 8.856 -15.824 1.00 68.19 188 ALA A CA 1
ATOM 1384 C C . ALA A 1 188 ? 49.408 9.891 -16.767 1.00 68.19 188 ALA A C 1
ATOM 1386 O O . ALA A 1 188 ? 48.226 10.208 -16.594 1.00 68.19 188 ALA A O 1
ATOM 1387 N N . PRO A 1 189 ? 50.138 10.421 -17.766 1.00 65.94 189 PRO A N 1
ATOM 1388 C CA . PRO A 1 189 ? 49.608 11.407 -18.703 1.00 65.94 189 PRO A CA 1
ATOM 1389 C C . PRO A 1 189 ? 48.477 10.828 -19.569 1.00 65.94 189 PRO A C 1
ATOM 1391 O O . PRO A 1 189 ? 48.533 9.681 -20.012 1.00 65.94 189 PRO A O 1
ATOM 1394 N N . ALA A 1 190 ? 47.446 11.645 -19.803 1.00 66.38 190 ALA A N 1
ATOM 1395 C CA . ALA A 1 190 ? 46.252 11.280 -20.559 1.00 66.38 190 ALA A CA 1
ATOM 1396 C C . ALA A 1 190 ? 46.566 10.946 -22.037 1.00 66.38 190 ALA A C 1
ATOM 1398 O O . ALA A 1 190 ? 47.411 11.612 -22.644 1.00 66.38 190 ALA A O 1
ATOM 1399 N N . PRO A 1 191 ? 45.862 9.977 -22.656 1.00 62.12 191 PRO A N 1
ATOM 1400 C CA . PRO A 1 191 ? 45.946 9.740 -24.093 1.00 62.12 191 PRO A CA 1
ATOM 1401 C C . PRO A 1 191 ? 45.406 10.946 -24.876 1.00 62.12 191 PRO A C 1
ATOM 1403 O O . PRO A 1 191 ? 44.340 11.477 -24.562 1.00 62.12 191 PRO A O 1
ATOM 1406 N N . GLN A 1 192 ? 46.143 11.366 -25.905 1.00 60.59 192 GLN A N 1
ATOM 1407 C CA . GLN A 1 192 ? 45.741 12.418 -26.840 1.00 60.59 192 GLN A CA 1
ATOM 1408 C C . GLN A 1 192 ? 44.410 12.077 -27.526 1.00 60.59 192 GLN A C 1
ATOM 1410 O O . GLN A 1 192 ? 44.188 10.947 -27.962 1.00 60.59 192 GLN A O 1
ATOM 1415 N N . ALA A 1 193 ? 43.536 13.079 -27.639 1.00 59.94 193 ALA A N 1
ATOM 1416 C CA . ALA A 1 193 ? 42.268 12.976 -28.345 1.00 59.94 193 ALA A CA 1
ATOM 1417 C C . ALA A 1 193 ? 42.489 12.697 -29.842 1.00 59.94 193 ALA A C 1
ATOM 1419 O O . ALA A 1 193 ? 43.235 13.409 -30.517 1.00 59.94 193 ALA A O 1
ATOM 1420 N N . ALA A 1 194 ? 41.804 11.679 -30.361 1.00 66.19 194 ALA A N 1
ATOM 1421 C CA . ALA A 1 194 ? 41.676 11.450 -31.794 1.00 66.19 194 ALA A CA 1
ATOM 1422 C C . ALA A 1 194 ? 40.852 12.583 -32.450 1.00 66.19 194 ALA A C 1
ATOM 1424 O O . ALA A 1 194 ? 39.930 13.111 -31.817 1.00 66.19 194 ALA A O 1
ATOM 1425 N N . PRO A 1 195 ? 41.148 12.968 -33.706 1.00 64.88 195 PRO A N 1
ATOM 1426 C CA . PRO A 1 195 ? 40.406 14.011 -34.407 1.00 64.88 195 PRO A CA 1
ATOM 1427 C C . PRO A 1 195 ? 38.953 13.589 -34.680 1.00 64.88 195 PRO A C 1
ATOM 1429 O O . PRO A 1 195 ? 38.671 12.436 -35.005 1.00 64.88 195 PRO A O 1
ATOM 1432 N N . ALA A 1 196 ? 38.033 14.548 -34.546 1.00 64.00 196 ALA A N 1
ATOM 1433 C CA . ALA A 1 196 ? 36.600 14.355 -34.743 1.00 64.00 196 ALA A CA 1
ATOM 1434 C C . ALA A 1 196 ? 36.260 13.925 -36.189 1.00 64.00 196 ALA A C 1
ATOM 1436 O O . ALA A 1 196 ? 36.841 14.465 -37.136 1.00 64.00 196 ALA A O 1
ATOM 1437 N N . PRO A 1 197 ? 35.298 13.004 -36.393 1.00 60.00 197 PRO A N 1
ATOM 1438 C CA . PRO A 1 197 ? 34.804 12.673 -37.723 1.00 60.00 197 PRO A CA 1
ATOM 1439 C C . PRO A 1 197 ? 34.028 13.853 -38.326 1.00 60.00 197 PRO A C 1
ATOM 1441 O O . PRO A 1 197 ? 33.205 14.488 -37.664 1.00 60.00 197 PRO A O 1
ATOM 1444 N N . GLN A 1 198 ? 34.300 14.142 -39.600 1.00 61.09 198 GLN A N 1
ATOM 1445 C CA . GLN A 1 198 ? 33.595 15.159 -40.380 1.00 61.09 198 GLN A CA 1
ATOM 1446 C C . GLN A 1 198 ? 32.108 14.783 -40.545 1.00 61.09 198 GLN A C 1
ATOM 1448 O O . GLN A 1 198 ? 31.797 13.603 -40.733 1.00 61.09 198 GLN A O 1
ATOM 1453 N N . PRO A 1 199 ? 31.178 15.755 -40.501 1.00 59.94 199 PRO A N 1
ATOM 1454 C CA . PRO A 1 199 ? 29.762 15.487 -40.707 1.00 59.94 199 PRO A CA 1
ATOM 1455 C C . PRO A 1 199 ? 29.504 15.050 -42.152 1.00 59.94 199 PRO A C 1
ATOM 1457 O O . PRO A 1 199 ? 29.784 15.781 -43.101 1.00 59.94 199 PRO A O 1
ATOM 1460 N N . VAL A 1 200 ? 28.942 13.851 -42.308 1.00 53.28 200 VAL A N 1
ATOM 1461 C CA . VAL A 1 200 ? 28.450 13.352 -43.594 1.00 53.28 200 VAL A CA 1
ATOM 1462 C C . VAL A 1 200 ? 27.197 14.142 -43.977 1.00 53.28 200 VAL A C 1
ATOM 1464 O O . VAL A 1 200 ? 26.297 14.356 -43.160 1.00 53.28 200 VAL A O 1
ATOM 1467 N N . SER A 1 201 ? 27.144 14.584 -45.226 1.00 58.03 201 SER A N 1
ATOM 1468 C CA . SER A 1 201 ? 26.017 15.281 -45.837 1.00 58.03 201 SER A CA 1
ATOM 1469 C C . SER A 1 201 ? 24.737 14.450 -45.707 1.00 58.03 201 SER A C 1
ATOM 1471 O O . SER A 1 201 ? 24.663 13.320 -46.192 1.00 58.03 201 SER A O 1
ATOM 1473 N N . ARG A 1 202 ? 23.711 15.010 -45.062 1.00 55.94 202 ARG A N 1
ATOM 1474 C CA . ARG A 1 202 ? 22.362 14.428 -45.021 1.00 55.94 202 ARG A CA 1
ATOM 1475 C C . ARG A 1 202 ? 21.779 14.392 -46.446 1.00 55.94 202 ARG A C 1
ATOM 1477 O O . ARG A 1 202 ? 21.881 15.406 -47.137 1.00 55.94 202 ARG A O 1
ATOM 1484 N N . PRO A 1 203 ? 21.129 13.300 -46.885 1.00 55.94 203 PRO A N 1
ATOM 1485 C CA . PRO A 1 203 ? 20.407 13.287 -48.151 1.00 55.94 203 PRO A CA 1
ATOM 1486 C C . PRO A 1 203 ? 19.223 14.256 -48.096 1.00 55.94 203 PRO A C 1
ATOM 1488 O O . PRO A 1 203 ? 18.483 14.301 -47.110 1.00 55.94 203 PRO A O 1
ATOM 1491 N N . THR A 1 204 ? 19.055 15.028 -49.163 1.00 52.25 204 THR A N 1
ATOM 1492 C CA . THR A 1 204 ? 17.945 15.950 -49.409 1.00 52.25 204 THR A CA 1
ATOM 1493 C C . THR A 1 204 ? 16.610 15.208 -49.302 1.00 52.25 204 THR A C 1
ATOM 1495 O O . THR A 1 204 ? 16.381 14.225 -50.007 1.00 52.25 204 THR A O 1
ATOM 1498 N N . ALA A 1 205 ? 15.722 15.670 -48.419 1.00 52.88 205 ALA A N 1
ATOM 1499 C CA . ALA A 1 205 ? 14.355 15.170 -48.340 1.00 52.88 205 ALA A CA 1
ATOM 1500 C C . ALA A 1 205 ? 13.598 15.546 -49.625 1.00 52.88 205 ALA A C 1
ATOM 1502 O O . ALA A 1 205 ? 13.546 16.717 -50.002 1.00 52.88 205 ALA A O 1
ATOM 1503 N N . GLN A 1 206 ? 13.025 14.547 -50.298 1.00 59.16 206 GLN A N 1
ATOM 1504 C CA . GLN A 1 206 ? 12.071 14.755 -51.386 1.00 59.16 206 GLN A CA 1
ATOM 1505 C C . GLN A 1 206 ? 10.782 15.394 -50.830 1.00 59.16 206 GLN A C 1
ATOM 1507 O O . GLN A 1 206 ? 10.410 15.097 -49.689 1.00 59.16 206 GLN A O 1
ATOM 1512 N N . PRO A 1 207 ? 10.073 16.245 -51.595 1.00 58.56 207 PRO A N 1
ATOM 1513 C CA . PRO A 1 207 ? 8.823 16.839 -51.139 1.00 58.56 207 PRO A CA 1
ATOM 1514 C C . PRO A 1 207 ? 7.743 15.755 -51.052 1.00 58.56 207 PRO A C 1
ATOM 1516 O O . PRO A 1 207 ? 7.406 15.122 -52.051 1.00 58.56 207 PRO A O 1
ATOM 1519 N N . VAL A 1 208 ? 7.192 15.543 -49.857 1.00 57.03 208 VAL A N 1
ATOM 1520 C CA . VAL A 1 208 ? 6.013 14.695 -49.655 1.00 57.03 208 VAL A CA 1
ATOM 1521 C C . VAL A 1 208 ? 4.789 15.447 -50.185 1.00 57.03 208 VAL A C 1
ATOM 1523 O O . VAL A 1 208 ? 4.567 16.607 -49.835 1.00 57.03 208 VAL A O 1
ATOM 1526 N N . ALA A 1 209 ? 4.017 14.792 -51.052 1.00 58.62 209 ALA A N 1
ATOM 1527 C CA . ALA A 1 209 ? 2.758 15.295 -51.586 1.00 58.62 209 ALA A CA 1
ATOM 1528 C C . ALA A 1 209 ? 1.771 15.651 -50.457 1.00 58.62 209 ALA A C 1
ATOM 1530 O O . ALA A 1 209 ? 1.642 14.923 -49.472 1.00 58.62 209 ALA A O 1
ATOM 1531 N N . GLN A 1 210 ? 1.077 16.781 -50.612 1.00 59.31 210 GLN A N 1
ATOM 1532 C CA . GLN A 1 210 ? 0.078 17.273 -49.663 1.00 59.31 210 GLN A CA 1
ATOM 1533 C C . GLN A 1 210 ? -1.090 16.276 -49.521 1.00 59.31 210 GLN A C 1
ATOM 1535 O O . GLN A 1 210 ? -1.547 15.742 -50.536 1.00 59.31 210 GLN A O 1
ATOM 1540 N N . PRO A 1 211 ? -1.626 16.042 -48.308 1.00 58.72 211 PRO A N 1
ATOM 1541 C CA . PRO A 1 211 ? -2.841 15.262 -48.145 1.00 58.72 211 PRO A CA 1
ATOM 1542 C C . PRO A 1 211 ? -4.046 16.079 -48.621 1.00 58.72 211 PRO A C 1
ATOM 1544 O O . PRO A 1 211 ? -4.251 17.218 -48.203 1.00 58.72 211 PRO A O 1
ATOM 1547 N N . VAL A 1 212 ? -4.854 15.475 -49.489 1.00 61.66 212 VAL A N 1
ATOM 1548 C CA . VAL A 1 212 ? -6.148 16.005 -49.931 1.00 61.66 212 VAL A CA 1
ATOM 1549 C C . VAL A 1 212 ? -7.068 16.143 -48.714 1.00 61.66 212 VAL A C 1
ATOM 1551 O O . VAL A 1 212 ? -7.218 15.202 -47.933 1.00 61.66 212 VAL A O 1
ATOM 1554 N N . ALA A 1 213 ? -7.669 17.323 -48.547 1.00 59.31 213 ALA A N 1
ATOM 1555 C CA . ALA A 1 213 ? -8.621 17.609 -47.482 1.00 59.31 213 ALA A CA 1
ATOM 1556 C C . ALA A 1 213 ? -9.813 16.638 -47.534 1.00 59.31 213 ALA A C 1
ATOM 1558 O O . ALA A 1 213 ? -10.479 16.484 -48.558 1.00 59.31 213 ALA A O 1
ATOM 1559 N N . ARG A 1 214 ? -10.075 15.984 -46.402 1.00 62.72 214 ARG A N 1
ATOM 1560 C CA . ARG A 1 214 ? -11.274 15.182 -46.147 1.00 62.72 214 ARG A CA 1
ATOM 1561 C C . ARG A 1 214 ? -12.441 16.148 -45.876 1.00 62.72 214 ARG A C 1
ATOM 1563 O O . ARG A 1 214 ? -12.236 17.077 -45.098 1.00 62.72 214 ARG A O 1
ATOM 1570 N N . PRO A 1 215 ? -13.631 15.977 -46.477 1.00 62.19 215 PRO A N 1
ATOM 1571 C CA . PRO A 1 215 ? -14.760 16.862 -46.198 1.00 62.19 215 PRO A CA 1
ATOM 1572 C C . PRO A 1 215 ? -15.211 16.711 -44.737 1.00 62.19 215 PRO A C 1
ATOM 1574 O O . PRO A 1 215 ? -15.331 15.591 -44.232 1.00 62.19 215 PRO A O 1
ATOM 1577 N N . GLU A 1 216 ? -15.417 17.844 -44.062 1.00 63.28 216 GLU A N 1
ATOM 1578 C CA . GLU A 1 216 ? -15.940 17.917 -42.695 1.00 63.28 216 GLU A CA 1
ATOM 1579 C C . GLU A 1 216 ? -17.371 17.354 -42.613 1.00 63.28 216 GLU A C 1
ATOM 1581 O O . GLU A 1 216 ? -18.162 17.536 -43.544 1.00 63.28 216 GLU A O 1
ATOM 1586 N N . PRO A 1 217 ? -17.745 16.691 -41.504 1.00 60.75 217 PRO A N 1
ATOM 1587 C CA . PRO A 1 217 ? -19.125 16.304 -41.268 1.00 60.75 217 PRO A CA 1
ATOM 1588 C C . PRO A 1 217 ? -19.951 17.547 -40.910 1.00 60.75 217 PRO A C 1
ATOM 1590 O O . PRO A 1 217 ? -19.627 18.284 -39.979 1.00 60.75 217 PRO A O 1
ATOM 1593 N N . VAL A 1 218 ? -21.035 17.774 -41.653 1.00 61.31 218 VAL A N 1
ATOM 1594 C CA . VAL A 1 218 ? -22.019 18.824 -41.366 1.00 61.31 218 VAL A CA 1
ATOM 1595 C C . VAL A 1 218 ? -22.669 18.526 -40.014 1.00 61.31 218 VAL A C 1
ATOM 1597 O O . VAL A 1 218 ? -23.332 17.505 -39.849 1.00 61.31 218 VAL A O 1
ATOM 1600 N N . ALA A 1 219 ? -22.472 19.420 -39.045 1.00 61.41 219 ALA A N 1
ATOM 1601 C CA . ALA A 1 219 ? -23.179 19.386 -37.774 1.00 61.41 219 ALA A CA 1
ATOM 1602 C C . ALA A 1 219 ? -24.670 19.684 -38.006 1.00 61.41 219 ALA A C 1
ATOM 1604 O O . ALA A 1 219 ? -25.049 20.794 -38.387 1.00 61.41 219 ALA A O 1
ATOM 1605 N N . GLU A 1 220 ? -25.514 18.682 -37.777 1.00 59.22 220 GLU A N 1
ATOM 1606 C CA . GLU A 1 220 ? -26.967 18.807 -37.803 1.00 59.22 220 GLU A CA 1
ATOM 1607 C C . GLU A 1 220 ? -27.417 19.648 -36.596 1.00 59.22 220 GLU A C 1
ATOM 1609 O O . GLU A 1 220 ? -27.213 19.291 -35.434 1.00 59.22 220 GLU A O 1
ATOM 1614 N N . ARG A 1 221 ? -27.962 20.836 -36.874 1.00 62.25 221 ARG A N 1
ATOM 1615 C CA . ARG A 1 221 ? -28.460 21.773 -35.862 1.00 62.25 221 ARG A CA 1
ATOM 1616 C C . ARG A 1 221 ? -29.789 21.238 -35.298 1.00 62.25 221 ARG A C 1
ATOM 1618 O O . ARG A 1 221 ? -30.687 20.976 -36.096 1.00 62.25 221 ARG A O 1
ATOM 1625 N N . PRO A 1 222 ? -29.977 21.135 -33.967 1.00 61.75 222 PRO A N 1
ATOM 1626 C CA . PRO A 1 222 ? -31.249 20.696 -33.398 1.00 61.75 222 PRO A CA 1
ATOM 1627 C C . PRO A 1 222 ? -32.382 21.657 -33.776 1.00 61.75 222 PRO A C 1
ATOM 1629 O O . PRO A 1 222 ? -32.253 22.874 -33.614 1.00 61.75 222 PRO A O 1
ATOM 1632 N N . ALA A 1 223 ? -33.485 21.107 -34.284 1.00 62.94 223 ALA A N 1
ATOM 1633 C CA . ALA A 1 223 ? -34.700 21.851 -34.587 1.00 62.94 223 ALA A CA 1
ATOM 1634 C C . ALA A 1 223 ? -35.315 22.432 -33.300 1.00 62.94 223 ALA A C 1
ATOM 1636 O O . ALA A 1 223 ? -35.493 21.726 -32.307 1.00 62.94 223 ALA A O 1
ATOM 1637 N N . ALA A 1 224 ? -35.638 23.726 -33.320 1.00 66.62 224 ALA A N 1
ATOM 1638 C CA . ALA A 1 224 ? -36.359 24.394 -32.241 1.00 66.62 224 ALA A CA 1
ATOM 1639 C C . ALA A 1 224 ? -37.827 23.914 -32.188 1.00 66.62 224 ALA A C 1
ATOM 1641 O O . ALA A 1 224 ? -38.428 23.701 -33.245 1.00 66.62 224 ALA A O 1
ATOM 1642 N N . PRO A 1 225 ? -38.429 23.756 -30.994 1.00 67.12 225 PRO A N 1
ATOM 1643 C CA . PRO A 1 225 ? -39.818 23.327 -30.870 1.00 67.12 225 PRO A CA 1
ATOM 1644 C C . PRO A 1 225 ? -40.790 24.424 -31.335 1.00 67.12 225 PRO A C 1
ATOM 1646 O O . PRO A 1 225 ? -40.601 25.608 -31.054 1.00 67.12 225 PRO A O 1
ATOM 1649 N N . ALA A 1 226 ? -41.837 24.010 -32.052 1.00 72.31 226 ALA A N 1
ATOM 1650 C CA . ALA A 1 226 ? -42.908 24.879 -32.534 1.00 72.31 226 ALA A CA 1
ATOM 1651 C C . ALA A 1 226 ? -43.759 25.440 -31.371 1.00 72.31 226 ALA A C 1
ATOM 1653 O O . ALA A 1 226 ? -43.960 24.741 -30.373 1.00 72.31 226 ALA A O 1
ATOM 1654 N N . PRO A 1 227 ? -44.281 26.677 -31.481 1.00 73.38 227 PRO A N 1
ATOM 1655 C CA . PRO A 1 227 ? -45.112 27.279 -30.441 1.00 73.38 227 PRO A CA 1
ATOM 1656 C C . PRO A 1 227 ? -46.511 26.630 -30.369 1.00 73.38 227 PRO A C 1
ATOM 1658 O O . PRO A 1 227 ? -47.034 26.186 -31.395 1.00 73.38 227 PRO A O 1
ATOM 1661 N N . PRO A 1 228 ? -47.143 26.586 -29.178 1.00 74.75 228 PRO A N 1
ATOM 1662 C CA . PRO A 1 228 ? -48.485 26.034 -29.011 1.00 74.75 228 PRO A CA 1
ATOM 1663 C C . PRO A 1 228 ? -49.567 26.962 -29.602 1.00 74.75 228 PRO A C 1
ATOM 1665 O O . PRO A 1 228 ? -49.370 28.180 -29.658 1.00 74.75 228 PRO A O 1
ATOM 1668 N N . PRO A 1 229 ? -50.724 26.415 -30.026 1.00 73.75 229 PRO A N 1
ATOM 1669 C CA . PRO A 1 229 ? -51.829 27.210 -30.555 1.00 73.75 229 PRO A CA 1
ATOM 1670 C C . PRO A 1 229 ? -52.523 28.031 -29.448 1.00 73.75 229 PRO A C 1
ATOM 1672 O O . PRO A 1 229 ? -52.576 27.588 -28.297 1.00 73.75 229 PRO A O 1
ATOM 1675 N N . PRO A 1 230 ? -53.084 29.211 -29.771 1.00 68.56 230 PRO A N 1
ATOM 1676 C CA . PRO A 1 230 ? -53.757 30.051 -28.788 1.00 68.56 230 PRO A CA 1
ATOM 1677 C C . PRO A 1 230 ? -55.123 29.474 -28.384 1.00 68.56 230 PRO A C 1
ATOM 1679 O O . PRO A 1 230 ? -55.953 29.140 -29.229 1.00 68.56 230 PRO A O 1
ATOM 1682 N N . LEU A 1 231 ? -55.366 29.420 -27.072 1.00 56.28 231 LEU A N 1
ATOM 1683 C CA . LEU A 1 231 ? -56.675 29.210 -26.453 1.00 56.28 231 LEU A CA 1
ATOM 1684 C C . LEU A 1 231 ? -57.186 30.544 -25.898 1.00 56.28 231 LEU A C 1
ATOM 1686 O O . LEU A 1 231 ? -56.630 31.045 -24.926 1.00 56.28 231 LEU A O 1
ATOM 1690 N N . ALA A 1 232 ? -58.239 31.085 -26.510 1.00 52.16 232 ALA A N 1
ATOM 1691 C CA . ALA A 1 232 ? -59.270 31.958 -25.927 1.00 52.16 232 ALA A CA 1
ATOM 1692 C C . ALA A 1 232 ? -60.162 32.440 -27.086 1.00 52.16 232 ALA A C 1
ATOM 1694 O O . ALA A 1 232 ? -59.650 32.822 -28.129 1.00 52.16 232 ALA A O 1
ATOM 1695 N N . GLY A 1 233 ? -61.483 32.469 -27.021 1.00 45.28 233 GLY A N 1
ATOM 1696 C CA . GLY A 1 233 ? -62.419 32.203 -25.944 1.00 45.28 233 GLY A CA 1
ATOM 1697 C C . GLY A 1 233 ? -63.814 32.508 -26.495 1.00 45.28 233 GLY A C 1
ATOM 1698 O O . GLY A 1 233 ? -63.979 33.407 -27.318 1.00 45.28 233 GLY A O 1
ATOM 1699 N N . ALA A 1 234 ? -64.801 31.724 -26.079 1.00 48.59 234 ALA A N 1
ATOM 1700 C CA . ALA A 1 234 ? -66.202 32.043 -26.274 1.00 48.59 234 ALA A CA 1
ATOM 1701 C C . ALA A 1 234 ? -66.652 33.015 -25.172 1.00 48.59 234 ALA A C 1
ATOM 1703 O O . ALA A 1 234 ? -66.531 32.694 -23.994 1.00 48.59 234 ALA A O 1
ATOM 1704 N N . THR A 1 235 ? -67.190 34.160 -25.582 1.00 53.12 235 THR A N 1
ATOM 1705 C CA . THR A 1 235 ? -68.126 35.039 -24.851 1.00 53.12 235 THR A CA 1
ATOM 1706 C C . THR A 1 235 ? -68.885 35.778 -25.956 1.00 53.12 235 THR A C 1
ATOM 1708 O O . THR A 1 235 ? -68.245 36.434 -26.771 1.00 53.12 235 THR A O 1
ATOM 1711 N N . ASP A 1 236 ? -70.120 35.398 -26.275 1.00 51.25 236 ASP A N 1
ATOM 1712 C CA . ASP A 1 236 ? -71.394 35.809 -25.652 1.00 51.25 236 ASP A CA 1
ATOM 1713 C C . ASP A 1 236 ? -71.749 37.291 -25.910 1.00 51.25 236 ASP A C 1
ATOM 1715 O O . ASP A 1 236 ? -71.006 38.183 -25.503 1.00 51.25 236 ASP A O 1
ATOM 1719 N N . ARG A 1 237 ? -72.926 37.466 -26.541 1.00 45.03 237 ARG A N 1
ATOM 1720 C CA . ARG A 1 237 ? -73.679 38.672 -26.958 1.00 45.03 237 ARG A CA 1
ATOM 1721 C C . ARG A 1 237 ? -73.351 39.375 -28.276 1.00 45.03 237 ARG A C 1
ATOM 1723 O O . ARG A 1 237 ? -72.314 40.056 -28.380 1.00 45.03 237 ARG A O 1
#